Protein AF-A0A6J8D8V3-F1 (afdb_monomer_lite)

pLDDT: mean 75.18, std 12.41, range [39.19, 93.38]

Organism: Mytilus coruscus (NCBI:txid42192)

Sequence (223 aa):
MGWKHHFENLTKNSIHEHFDNKYQQKIEQEYIDITDICRGMFQHQTITENEVEEALKLLNLNKSLDIFGISTENLLYGGPSLIHYLKELLDSTFRLFIYQMNRNNSILPTFNEATHIGICRIDDNLCKATIEENLKKSRRTLYSLIGVGLYGENGLDPQTSMSIMNTYIIPIMLYGLEIVIPTGKCLETLNIQFKKKLKQLLSLPKTADPAIYIVSVMLPVEA

Radius of gyration: 31.36 Å; chains: 1; bounding box: 74×50×81 Å

Structure (mmCIF, N/CA/C/O backbone):
data_AF-A0A6J8D8V3-F1
#
_entry.id   AF-A0A6J8D8V3-F1
#
loop_
_atom_site.group_PDB
_atom_site.id
_atom_site.type_symbol
_atom_site.label_atom_id
_atom_site.label_alt_id
_atom_site.label_comp_id
_atom_site.label_asym_id
_atom_site.label_entity_id
_atom_site.label_seq_id
_atom_site.pdbx_PDB_ins_code
_atom_site.Cartn_x
_atom_site.Cartn_y
_atom_site.Cartn_z
_atom_site.occupancy
_atom_site.B_iso_or_equiv
_atom_site.auth_seq_id
_atom_site.auth_comp_id
_atom_site.auth_asym_id
_atom_site.auth_atom_id
_atom_site.pdbx_PDB_model_num
ATOM 1 N N . MET A 1 1 ? -46.459 5.955 -32.364 1.00 52.78 1 MET A N 1
ATOM 2 C CA . MET A 1 1 ? -45.626 6.033 -33.587 1.00 52.78 1 MET A CA 1
ATOM 3 C C . MET A 1 1 ? -44.752 7.307 -33.625 1.00 52.78 1 MET A C 1
ATOM 5 O O . MET A 1 1 ? -44.699 7.966 -34.649 1.00 52.78 1 MET A O 1
ATOM 9 N N . GLY A 1 2 ? -44.051 7.678 -32.540 1.00 54.59 2 GLY A N 1
ATOM 10 C CA . GLY A 1 2 ? -43.270 8.937 -32.500 1.00 54.59 2 GLY A CA 1
ATOM 11 C C . GLY A 1 2 ? -41.808 8.810 -32.953 1.00 54.59 2 GLY A C 1
ATOM 12 O O . GLY A 1 2 ? -41.272 9.698 -33.604 1.00 54.59 2 GLY A O 1
ATOM 13 N N . TRP A 1 3 ? -41.176 7.670 -32.670 1.00 50.28 3 TRP A N 1
ATOM 14 C CA . TRP A 1 3 ? -39.742 7.462 -32.904 1.00 50.28 3 TRP A CA 1
ATOM 15 C C . TRP A 1 3 ? -39.371 7.359 -34.386 1.00 50.28 3 TRP A C 1
ATOM 17 O O . TRP A 1 3 ? -38.353 7.897 -34.805 1.00 50.28 3 TRP A O 1
ATOM 27 N N . LYS A 1 4 ? -40.233 6.740 -35.201 1.00 70.19 4 LYS A N 1
ATOM 28 C CA . LYS A 1 4 ? -40.014 6.631 -36.649 1.00 70.19 4 LYS A CA 1
ATOM 29 C C . LYS A 1 4 ? -39.937 8.010 -37.317 1.00 70.19 4 LYS A C 1
ATOM 31 O O . LYS A 1 4 ? -39.040 8.259 -38.109 1.00 70.19 4 LYS A O 1
ATOM 36 N N . HIS A 1 5 ? -40.815 8.927 -36.914 1.00 69.62 5 HIS A N 1
ATOM 37 C CA . HIS A 1 5 ? -40.860 10.277 -37.471 1.00 69.62 5 HIS A CA 1
ATOM 38 C C . HIS A 1 5 ? -39.681 11.151 -37.010 1.00 69.62 5 HIS A C 1
ATOM 40 O O . HIS A 1 5 ? -39.210 12.010 -37.749 1.00 69.62 5 HIS A O 1
ATOM 46 N N . HIS A 1 6 ? -39.165 10.900 -35.803 1.00 65.25 6 HIS A N 1
ATOM 47 C CA . HIS A 1 6 ? -37.972 11.571 -35.292 1.00 65.25 6 HIS A CA 1
ATOM 48 C C . HIS A 1 6 ? -36.718 11.206 -36.104 1.00 65.25 6 HIS A C 1
ATOM 50 O O . HIS A 1 6 ? -35.989 12.095 -36.537 1.00 65.25 6 HIS A O 1
ATOM 56 N N . PHE A 1 7 ? -36.504 9.919 -36.395 1.00 67.19 7 PHE A N 1
ATOM 57 C CA . PHE A 1 7 ? -35.340 9.473 -37.173 1.00 67.19 7 PHE A CA 1
ATOM 58 C C . PHE A 1 7 ? -35.438 9.789 -38.675 1.00 67.19 7 PHE A C 1
ATOM 60 O O . PHE A 1 7 ? -34.423 10.082 -39.305 1.00 67.19 7 PHE A O 1
ATOM 67 N N . GLU A 1 8 ? -36.646 9.821 -39.244 1.00 75.38 8 GLU A N 1
ATOM 68 C CA . GLU A 1 8 ? -36.871 10.301 -40.619 1.00 75.38 8 GLU A CA 1
ATOM 69 C C . GLU A 1 8 ? -36.573 11.802 -40.782 1.00 75.38 8 GLU A C 1
ATOM 71 O O . GLU A 1 8 ? -36.232 12.246 -41.875 1.00 75.38 8 GLU A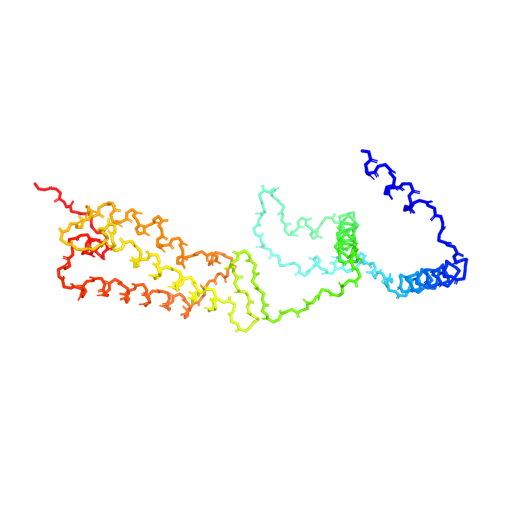 O 1
ATOM 76 N N . ASN A 1 9 ? -36.667 12.596 -39.711 1.00 67.69 9 ASN A N 1
ATOM 77 C CA . ASN A 1 9 ? -36.313 14.017 -39.750 1.00 67.69 9 ASN A CA 1
ATOM 78 C C . ASN A 1 9 ? -34.813 14.270 -39.547 1.00 67.69 9 ASN A C 1
ATOM 80 O O . ASN A 1 9 ? -34.306 15.259 -40.061 1.00 67.69 9 ASN A O 1
ATOM 84 N N . LEU A 1 10 ? -34.097 13.374 -38.861 1.00 60.44 10 LEU A N 1
ATOM 85 C CA . LEU A 1 10 ? -32.638 13.459 -38.693 1.00 60.44 10 LEU A CA 1
ATOM 86 C C . LEU A 1 10 ? -31.856 13.068 -39.957 1.00 60.44 10 LEU A C 1
ATOM 88 O O . LEU A 1 10 ? -30.690 13.416 -40.087 1.00 60.44 10 LEU A O 1
ATOM 92 N N . THR A 1 11 ? -32.487 12.336 -40.876 1.00 61.25 11 THR A N 1
ATOM 93 C CA . THR A 1 11 ? -31.870 11.846 -42.122 1.00 61.25 11 THR A CA 1
ATOM 94 C C . THR A 1 11 ? -32.140 12.739 -43.333 1.00 61.25 11 THR A C 1
ATOM 96 O O . THR A 1 11 ? -31.581 12.505 -44.403 1.00 61.25 11 THR A O 1
ATOM 99 N N . LYS A 1 12 ? -32.971 13.780 -43.194 1.00 60.16 12 LYS A N 1
ATOM 100 C CA . LYS A 1 12 ? -33.150 14.792 -44.240 1.00 60.16 12 LYS A CA 1
ATOM 101 C C . LYS A 1 12 ? -31.992 15.783 -44.164 1.00 60.16 12 LYS A C 1
ATOM 103 O O . LYS A 1 12 ? -31.815 16.427 -43.133 1.00 60.16 12 LYS A O 1
ATOM 108 N N . ASN A 1 13 ? -31.228 15.891 -45.253 1.00 56.84 13 ASN A N 1
ATOM 109 C CA . ASN A 1 13 ? -30.150 16.870 -45.404 1.00 56.84 13 ASN A CA 1
ATOM 110 C C . ASN A 1 13 ? -30.626 18.254 -44.948 1.00 56.84 13 ASN A C 1
ATOM 112 O O . ASN A 1 13 ? -31.737 18.678 -45.288 1.00 56.84 13 ASN A O 1
ATOM 116 N N . SER A 1 14 ? -29.804 18.931 -44.146 1.00 53.44 14 SER A N 1
ATOM 117 C CA . SER A 1 14 ? -30.143 20.257 -43.643 1.00 53.44 14 SER A CA 1
ATOM 118 C C . SER A 1 14 ? -30.363 21.205 -44.829 1.00 53.44 14 SER A C 1
ATOM 120 O O . SER A 1 14 ? -29.661 21.139 -45.832 1.00 53.44 14 SER A O 1
ATOM 122 N N . ILE A 1 15 ? -31.362 22.086 -44.743 1.00 57.00 15 ILE A N 1
ATOM 123 C CA . ILE A 1 15 ? -31.812 22.968 -45.844 1.00 57.00 15 ILE A CA 1
ATOM 124 C C . ILE A 1 15 ? -30.740 24.022 -46.230 1.00 57.00 15 ILE A C 1
ATOM 126 O O . ILE A 1 15 ? -30.950 24.861 -47.103 1.00 57.00 15 ILE A O 1
ATOM 130 N N . HIS A 1 16 ? -29.558 23.989 -45.613 1.00 55.22 16 HIS A N 1
ATOM 131 C CA . HIS A 1 16 ? -28.502 24.962 -45.832 1.00 55.22 16 HIS A CA 1
ATOM 132 C C . HIS A 1 16 ? -27.217 24.308 -46.360 1.00 55.22 16 HIS A C 1
ATOM 134 O O . HIS A 1 16 ? -26.269 24.104 -45.605 1.00 55.22 16 HIS A O 1
ATOM 140 N N . GLU A 1 17 ? -27.136 24.115 -47.684 1.00 55.81 17 GLU A N 1
ATOM 141 C CA . GLU A 1 17 ? -25.908 23.711 -48.412 1.00 55.81 17 GLU A CA 1
ATOM 142 C C . GLU A 1 17 ? -24.664 24.521 -47.999 1.00 55.81 17 GLU A C 1
ATOM 144 O O . GLU A 1 17 ? -23.529 24.048 -48.057 1.00 55.81 17 GLU A O 1
ATOM 149 N N . HIS A 1 18 ? -24.864 25.765 -47.556 1.00 54.62 18 HIS A N 1
ATOM 150 C CA . HIS A 1 18 ? -23.782 26.650 -47.144 1.00 54.62 18 HIS A CA 1
ATOM 151 C C . HIS A 1 18 ? -23.123 26.257 -45.809 1.00 54.62 18 HIS A C 1
ATOM 153 O O . HIS A 1 18 ? -21.942 26.556 -45.611 1.00 54.62 18 HIS A O 1
ATOM 159 N N . PHE A 1 19 ? -23.862 25.600 -44.907 1.00 55.12 19 PHE A N 1
ATOM 160 C CA . PHE A 1 19 ? -23.321 25.066 -43.653 1.00 55.12 19 PHE A CA 1
ATOM 161 C C . PHE A 1 19 ? -22.567 23.760 -43.894 1.00 55.12 19 PHE A C 1
ATOM 163 O O . PHE A 1 19 ? -21.480 23.591 -43.342 1.00 55.12 19 PHE A O 1
ATOM 170 N N . ASP A 1 20 ? -23.078 22.910 -44.784 1.00 60.16 20 ASP A N 1
ATOM 171 C CA . ASP A 1 20 ? -22.435 21.643 -45.133 1.00 60.16 20 ASP A CA 1
ATOM 172 C C . ASP A 1 20 ? -21.099 21.871 -45.857 1.00 60.16 20 ASP A C 1
ATOM 174 O O . ASP A 1 20 ? -20.105 21.251 -45.493 1.00 60.16 20 ASP A O 1
ATOM 178 N N . ASN A 1 21 ? -21.012 22.848 -46.771 1.00 69.31 21 ASN A N 1
ATOM 179 C CA . ASN A 1 21 ? -19.750 23.190 -47.444 1.00 69.31 21 ASN A CA 1
ATOM 180 C C . ASN A 1 21 ? -18.685 23.764 -46.494 1.00 69.31 21 ASN A C 1
ATOM 182 O O . ASN A 1 21 ? -17.518 23.385 -46.572 1.00 69.31 21 ASN A O 1
ATOM 186 N N . LYS A 1 22 ? -19.057 24.661 -45.568 1.00 72.56 22 LYS A N 1
ATOM 187 C CA . LYS A 1 22 ? -18.106 25.186 -44.566 1.00 72.56 22 LYS A CA 1
ATOM 188 C C . LYS A 1 22 ? -17.643 24.103 -43.597 1.00 72.56 22 LYS A C 1
ATOM 190 O O . LYS A 1 22 ? -16.493 24.116 -43.165 1.00 72.56 22 LYS A O 1
ATOM 195 N N . TYR A 1 23 ? -18.538 23.189 -43.239 1.00 70.69 23 TYR A N 1
ATOM 196 C CA . TYR A 1 23 ? -18.216 22.067 -42.372 1.00 70.69 23 TYR A CA 1
ATOM 197 C C . TYR A 1 23 ? -17.307 21.054 -43.079 1.00 70.69 23 TYR A C 1
ATOM 199 O O . TYR A 1 23 ? -16.315 20.630 -42.496 1.00 70.69 23 TYR A O 1
ATOM 207 N N . GLN A 1 24 ? -17.565 20.750 -44.354 1.00 72.38 24 GLN A N 1
ATOM 208 C CA . GLN A 1 24 ? -16.692 19.906 -45.174 1.00 72.38 24 GLN A CA 1
ATOM 209 C C . GLN A 1 24 ? -15.301 20.516 -45.353 1.00 72.38 24 GLN A C 1
ATOM 211 O O . GLN A 1 24 ? -14.318 19.831 -45.099 1.00 72.38 24 GLN A O 1
ATOM 216 N N . GLN A 1 25 ? -15.200 21.812 -45.666 1.00 78.75 25 GLN A N 1
ATOM 217 C CA . GLN A 1 25 ? -13.908 22.509 -45.751 1.00 78.75 25 GLN A CA 1
ATOM 218 C C . GLN A 1 25 ? -13.135 22.461 -44.429 1.00 78.75 25 GLN A C 1
ATOM 220 O O . GLN A 1 25 ? -11.916 22.316 -44.423 1.00 78.75 25 GLN A O 1
ATOM 225 N N . LYS A 1 26 ? -13.840 22.554 -43.296 1.00 77.81 26 LYS A N 1
ATOM 226 C CA . LYS A 1 26 ? -13.225 22.425 -41.975 1.00 77.81 26 LYS A CA 1
ATOM 227 C C . LYS A 1 26 ? -12.706 21.006 -41.725 1.00 77.81 26 LYS A C 1
ATOM 229 O O . LYS A 1 26 ? -11.599 20.864 -41.225 1.00 77.81 26 LYS A O 1
ATOM 234 N N . ILE A 1 27 ? -13.468 19.980 -42.105 1.00 70.81 27 ILE A N 1
ATOM 235 C CA . ILE A 1 27 ? -13.041 18.576 -42.000 1.00 70.81 27 ILE A CA 1
ATOM 236 C C . ILE A 1 27 ? -11.836 18.299 -42.902 1.00 70.81 27 ILE A C 1
ATOM 238 O O . ILE A 1 27 ? -10.901 17.632 -42.472 1.00 70.81 27 ILE A O 1
ATOM 242 N N . GLU A 1 28 ? -11.836 18.802 -44.135 1.00 79.50 28 GLU A N 1
ATOM 243 C CA . GLU A 1 28 ? -10.716 18.630 -45.065 1.00 79.50 28 GLU A CA 1
ATOM 244 C C . GLU A 1 28 ? -9.450 19.317 -44.551 1.00 79.50 28 GLU A C 1
ATOM 246 O O . GLU A 1 28 ? -8.376 18.720 -44.592 1.00 79.50 28 GLU A O 1
ATOM 251 N N . GLN A 1 29 ? -9.575 20.525 -43.995 1.00 82.38 29 GLN A N 1
ATOM 252 C CA . GLN A 1 29 ? -8.450 21.220 -43.375 1.00 82.38 29 GLN A CA 1
ATOM 253 C C . GLN A 1 29 ? -7.939 20.476 -42.135 1.00 82.38 29 GLN A C 1
ATOM 255 O O . GLN A 1 29 ? -6.742 20.242 -42.025 1.00 82.38 29 GLN A O 1
ATOM 260 N N . GLU A 1 30 ? -8.831 20.027 -41.245 1.00 75.88 30 GLU A N 1
ATOM 261 C CA . GLU A 1 30 ? -8.456 19.218 -40.077 1.00 75.88 30 GLU A CA 1
ATOM 262 C C . GLU A 1 30 ? -7.777 17.905 -40.499 1.00 75.88 30 GLU A C 1
ATOM 264 O O . GLU A 1 30 ? -6.802 17.485 -39.880 1.00 75.88 30 GLU A O 1
ATOM 269 N N . TYR A 1 31 ? -8.237 17.269 -41.579 1.00 73.50 31 TYR A N 1
ATOM 270 C CA . TYR A 1 31 ? -7.619 16.063 -42.126 1.00 73.50 31 TYR A CA 1
ATOM 271 C C . TYR A 1 31 ? -6.208 16.329 -42.663 1.00 73.50 31 TYR A C 1
ATOM 273 O O . TYR A 1 31 ? -5.296 15.546 -42.386 1.00 73.50 31 TYR A O 1
ATOM 281 N N . ILE A 1 32 ? -6.007 17.425 -43.400 1.00 77.25 32 ILE A N 1
ATOM 282 C CA . ILE A 1 32 ? -4.688 17.837 -43.901 1.00 77.25 32 ILE A CA 1
ATOM 283 C C . ILE A 1 32 ? -3.754 18.140 -42.725 1.00 77.25 32 ILE A C 1
ATOM 285 O O . ILE A 1 32 ? -2.660 17.581 -42.670 1.00 77.25 32 ILE A O 1
ATOM 289 N N . ASP A 1 33 ? -4.216 18.918 -41.745 1.00 76.25 33 ASP A N 1
ATOM 290 C CA . ASP A 1 33 ? -3.437 19.288 -40.562 1.00 76.25 33 ASP A CA 1
ATOM 291 C C . ASP A 1 33 ? -3.037 18.044 -39.749 1.00 76.25 33 ASP A C 1
ATOM 293 O O . ASP A 1 33 ? -1.876 17.894 -39.374 1.00 76.25 33 ASP A O 1
ATOM 297 N N . ILE A 1 34 ? -3.957 17.094 -39.536 1.00 66.81 34 ILE A N 1
ATOM 298 C CA . ILE A 1 34 ? -3.659 15.809 -38.880 1.00 66.81 34 ILE A CA 1
ATOM 299 C C . ILE A 1 34 ? -2.641 15.012 -39.695 1.00 66.81 34 ILE A C 1
ATOM 301 O O . ILE A 1 34 ? -1.703 14.456 -39.128 1.00 66.81 34 ILE A O 1
ATOM 305 N N . THR A 1 35 ? -2.797 14.953 -41.017 1.00 69.81 35 THR A N 1
ATOM 306 C CA . THR A 1 35 ? -1.902 14.177 -41.883 1.00 69.81 35 THR A CA 1
ATOM 307 C C . THR A 1 35 ? -0.488 14.756 -41.886 1.00 69.81 35 THR A C 1
ATOM 309 O O . THR A 1 35 ? 0.481 13.998 -41.832 1.00 69.81 35 THR A O 1
ATOM 312 N N . ASP A 1 36 ? -0.351 16.079 -41.889 1.00 70.75 36 ASP A N 1
ATOM 313 C CA . ASP A 1 36 ? 0.944 16.757 -41.853 1.00 70.75 36 ASP A CA 1
ATOM 314 C C . ASP A 1 36 ? 1.583 16.713 -40.458 1.00 70.75 36 ASP A C 1
ATOM 316 O O . ASP A 1 36 ? 2.790 16.482 -40.351 1.00 70.75 36 ASP A O 1
ATOM 320 N N . ILE A 1 37 ? 0.792 16.791 -39.381 1.00 64.75 37 ILE A N 1
ATOM 321 C CA . ILE A 1 37 ? 1.252 16.512 -38.010 1.00 64.75 37 ILE A CA 1
ATOM 322 C C . ILE A 1 37 ? 1.752 15.066 -37.907 1.00 64.75 37 ILE A C 1
ATOM 324 O O . ILE A 1 37 ? 2.848 14.832 -37.404 1.00 64.75 37 ILE A O 1
ATOM 328 N N . CYS A 1 38 ? 1.020 14.089 -38.446 1.00 54.75 38 CYS A N 1
ATOM 329 C CA . CYS A 1 38 ? 1.441 12.686 -38.458 1.00 54.75 38 CYS A CA 1
ATOM 330 C C . CYS A 1 38 ? 2.681 12.432 -39.331 1.00 54.75 38 CYS A C 1
ATOM 332 O O . CYS A 1 38 ? 3.440 11.511 -39.042 1.00 54.75 38 CYS A O 1
ATOM 334 N N . ARG A 1 39 ? 2.912 13.223 -40.387 1.00 61.00 39 ARG A N 1
ATOM 335 C CA . ARG A 1 39 ? 4.130 13.143 -41.218 1.00 61.00 39 ARG A CA 1
ATOM 336 C C . ARG A 1 39 ? 5.337 13.819 -40.565 1.00 61.00 39 ARG A C 1
ATOM 338 O O . ARG A 1 39 ? 6.458 13.361 -40.773 1.00 61.00 39 ARG A O 1
ATOM 345 N N . GLY A 1 40 ? 5.124 14.892 -39.801 1.00 55.97 40 GLY A N 1
ATOM 346 C CA . GLY A 1 40 ? 6.173 15.617 -39.076 1.00 55.97 40 GLY A CA 1
ATOM 347 C C . GLY A 1 40 ? 6.544 14.993 -37.726 1.00 55.97 40 GLY A C 1
ATOM 348 O O . GLY A 1 40 ? 7.680 15.131 -37.271 1.00 55.97 40 GLY A O 1
ATOM 349 N N . MET A 1 41 ? 5.617 14.275 -37.088 1.00 51.78 41 MET A N 1
ATOM 350 C CA . MET A 1 41 ? 5.830 13.609 -35.806 1.00 51.78 41 MET A CA 1
ATOM 351 C C . MET A 1 41 ? 6.291 12.160 -36.021 1.00 51.78 41 MET A C 1
ATOM 353 O O . MET A 1 41 ? 5.486 11.247 -36.163 1.00 51.78 41 MET A O 1
ATOM 357 N N . PHE A 1 42 ? 7.612 11.979 -35.942 1.00 52.50 42 PHE A N 1
ATOM 358 C CA . PHE A 1 42 ? 8.345 10.722 -35.726 1.00 52.50 42 PHE A CA 1
ATOM 359 C C . PHE A 1 42 ? 8.771 9.919 -36.965 1.00 52.50 42 PHE A C 1
ATOM 361 O O . PHE A 1 42 ? 8.162 8.927 -37.358 1.00 52.50 42 PHE A O 1
ATOM 368 N N . GLN A 1 43 ? 9.991 10.208 -37.427 1.00 54.38 43 GLN A N 1
ATOM 369 C CA . GLN A 1 43 ? 10.928 9.116 -37.690 1.00 54.38 43 GLN A CA 1
ATOM 370 C C . GLN A 1 43 ? 11.247 8.478 -36.332 1.00 54.38 43 GLN A C 1
ATOM 372 O O . GLN A 1 43 ? 11.997 9.046 -35.542 1.00 54.38 43 GLN A O 1
ATOM 377 N N . HIS A 1 44 ? 10.629 7.341 -36.006 1.00 58.00 44 HIS A N 1
ATOM 378 C CA . HIS A 1 44 ? 11.147 6.513 -34.920 1.00 58.00 44 HIS A CA 1
ATOM 379 C C . HIS A 1 44 ? 12.591 6.175 -35.290 1.00 58.00 44 HIS A C 1
ATOM 381 O O . HIS A 1 44 ? 12.823 5.536 -36.318 1.00 58.00 44 HIS A O 1
ATOM 387 N N . GLN A 1 45 ? 13.546 6.673 -34.508 1.00 62.84 45 GLN A N 1
ATOM 388 C CA . GLN A 1 45 ? 14.942 6.309 -34.672 1.00 62.84 45 GLN A CA 1
ATOM 389 C C . GLN A 1 45 ? 15.024 4.825 -34.315 1.00 62.84 45 GLN A C 1
ATOM 391 O O . GLN A 1 45 ? 14.902 4.453 -33.152 1.00 62.84 45 GLN A O 1
ATOM 396 N N . THR A 1 46 ? 15.059 3.983 -35.346 1.00 70.88 46 THR A N 1
ATOM 397 C CA . THR A 1 46 ? 15.100 2.527 -35.209 1.00 70.88 46 THR A CA 1
ATOM 398 C C . THR A 1 46 ? 16.330 2.148 -34.413 1.00 70.88 46 THR A C 1
ATOM 400 O O . THR A 1 46 ? 17.418 2.639 -34.731 1.00 70.88 46 THR A O 1
ATOM 403 N N . ILE A 1 47 ? 16.162 1.271 -33.426 1.00 85.19 47 ILE A N 1
ATOM 404 C CA . ILE A 1 47 ? 17.276 0.785 -32.622 1.00 85.19 47 ILE A CA 1
ATOM 405 C C . ILE A 1 47 ? 18.229 0.043 -33.558 1.00 85.19 47 ILE A C 1
ATOM 407 O O . ILE A 1 47 ? 17.831 -0.821 -34.347 1.00 85.19 47 ILE A O 1
ATOM 411 N N . THR A 1 48 ? 19.501 0.412 -33.513 1.00 90.62 48 THR A N 1
ATOM 412 C CA . THR A 1 48 ? 20.545 -0.207 -34.327 1.00 90.62 48 THR A CA 1
ATOM 413 C C . THR A 1 48 ? 21.091 -1.457 -33.644 1.00 90.62 48 THR A C 1
ATOM 415 O O . THR A 1 48 ? 21.085 -1.583 -32.421 1.00 90.62 48 THR A O 1
ATOM 418 N N . GLU A 1 49 ? 21.606 -2.401 -34.433 1.00 88.38 49 GLU A N 1
ATOM 419 C CA . GLU A 1 49 ? 22.216 -3.623 -33.888 1.00 88.38 49 GLU A CA 1
ATOM 420 C C . GLU A 1 49 ? 23.436 -3.307 -33.001 1.00 88.38 49 GLU A C 1
ATOM 422 O O . GLU A 1 49 ? 23.640 -3.972 -31.988 1.00 88.38 49 GLU A O 1
ATOM 427 N N . ASN A 1 50 ? 24.174 -2.233 -33.311 1.00 90.31 50 ASN A N 1
ATOM 428 C CA . ASN A 1 50 ? 25.297 -1.757 -32.499 1.00 90.31 50 ASN A CA 1
ATOM 429 C C . ASN A 1 50 ? 24.851 -1.293 -31.104 1.00 90.31 50 ASN A C 1
ATOM 431 O O . ASN A 1 50 ? 25.500 -1.623 -30.117 1.00 90.31 50 ASN A O 1
ATOM 435 N N . GLU A 1 51 ? 23.732 -0.568 -31.004 1.00 88.56 51 GLU A N 1
ATOM 436 C CA . GLU A 1 51 ? 23.187 -0.125 -29.712 1.00 88.56 51 GLU A CA 1
ATOM 437 C C . GLU A 1 51 ? 22.752 -1.315 -28.850 1.00 88.56 51 GLU A C 1
ATOM 439 O O . GLU A 1 51 ? 22.974 -1.322 -27.638 1.00 88.56 51 GLU A O 1
ATOM 444 N N . VAL A 1 52 ? 22.176 -2.352 -29.468 1.00 89.62 52 VAL A N 1
ATOM 445 C CA . VAL A 1 52 ? 21.826 -3.596 -28.765 1.00 89.62 52 VAL A CA 1
ATOM 446 C C . VAL A 1 52 ? 23.083 -4.319 -28.288 1.00 89.62 52 VAL A C 1
ATOM 448 O O . VAL A 1 52 ? 23.129 -4.778 -27.147 1.00 89.62 52 VAL A O 1
ATOM 451 N N . GLU A 1 53 ? 24.122 -4.394 -29.117 1.00 89.62 53 GLU A N 1
ATOM 452 C CA . GLU A 1 53 ? 25.393 -5.014 -28.740 1.00 89.62 53 GLU A CA 1
ATOM 453 C C . GLU A 1 53 ? 26.076 -4.277 -27.575 1.00 89.62 53 GLU A C 1
ATOM 455 O O . GLU A 1 53 ? 26.562 -4.907 -26.632 1.00 89.62 53 GLU A O 1
ATOM 460 N N . GLU A 1 54 ? 26.090 -2.944 -27.600 1.00 89.38 54 GLU A N 1
ATOM 461 C CA . GLU A 1 54 ? 26.607 -2.123 -26.502 1.00 89.38 54 GLU A CA 1
ATOM 462 C C . GLU A 1 54 ? 25.793 -2.315 -25.219 1.00 89.38 54 GLU A C 1
ATOM 464 O O . GLU A 1 54 ? 26.371 -2.514 -24.147 1.00 89.38 54 GLU A O 1
ATOM 469 N N . ALA A 1 55 ? 24.462 -2.347 -25.314 1.00 86.75 55 ALA A N 1
ATOM 470 C CA . ALA A 1 55 ? 23.590 -2.598 -24.169 1.00 86.75 55 ALA A CA 1
ATOM 471 C C . ALA A 1 55 ? 23.833 -3.983 -23.544 1.00 86.75 55 ALA A C 1
ATOM 473 O O . ALA A 1 55 ? 23.855 -4.108 -22.318 1.00 86.75 55 ALA A O 1
ATOM 474 N N . LEU A 1 56 ? 24.074 -5.014 -24.364 1.00 85.81 56 LEU A N 1
ATOM 475 C CA . LEU A 1 56 ? 24.416 -6.357 -23.887 1.00 85.81 56 LEU A CA 1
ATOM 476 C C . LEU A 1 56 ? 25.759 -6.382 -23.146 1.00 85.81 56 LEU A C 1
ATOM 478 O O . LEU A 1 56 ? 25.871 -7.050 -22.119 1.00 85.81 56 LEU A O 1
ATOM 482 N N . LYS A 1 57 ? 26.761 -5.624 -23.608 1.00 84.25 57 LYS A N 1
ATOM 483 C CA . LYS A 1 57 ? 28.072 -5.507 -22.935 1.00 84.25 57 LYS A CA 1
ATOM 484 C C . LYS A 1 57 ? 27.984 -4.818 -21.572 1.00 84.25 57 LYS A C 1
ATOM 486 O O . LYS A 1 57 ? 28.819 -5.075 -20.709 1.00 84.25 57 LYS A O 1
ATOM 491 N N . LEU A 1 58 ? 26.985 -3.958 -21.375 1.00 84.75 58 LEU A N 1
ATOM 492 C CA . LEU A 1 58 ? 26.725 -3.270 -20.108 1.00 84.75 58 LEU A CA 1
ATOM 493 C C . LEU A 1 58 ? 25.940 -4.125 -19.100 1.00 84.75 58 LEU A C 1
ATOM 495 O O . LEU A 1 58 ? 25.755 -3.703 -17.955 1.00 84.75 58 LEU A O 1
ATOM 499 N N . LEU A 1 59 ? 25.471 -5.319 -19.482 1.00 81.50 59 LEU A N 1
ATOM 500 C CA . LEU A 1 59 ? 24.815 -6.224 -18.544 1.00 81.50 59 LEU A CA 1
ATOM 501 C C . LEU A 1 59 ? 25.819 -6.714 -17.494 1.00 81.50 59 LEU A C 1
ATOM 503 O O . LEU A 1 59 ? 26.864 -7.275 -17.812 1.00 81.50 59 LEU A O 1
ATOM 507 N N . ASN A 1 60 ? 25.473 -6.531 -16.217 1.00 72.69 60 ASN A N 1
ATOM 508 C CA . ASN A 1 60 ? 26.279 -7.035 -15.108 1.00 72.69 60 ASN A CA 1
ATOM 509 C C . ASN A 1 60 ? 26.408 -8.559 -15.190 1.00 72.69 60 ASN A C 1
ATOM 511 O O . ASN A 1 60 ? 25.429 -9.279 -14.975 1.00 72.69 60 ASN A O 1
ATOM 515 N N . LEU A 1 61 ? 27.628 -9.020 -15.445 1.00 65.75 61 LEU A N 1
ATOM 516 C CA . LEU A 1 61 ? 27.994 -10.430 -15.426 1.00 65.75 61 LEU A CA 1
ATOM 517 C C . LEU A 1 61 ? 27.909 -10.985 -13.997 1.00 65.75 61 LEU A C 1
ATOM 519 O O . LEU A 1 61 ? 28.120 -10.250 -13.026 1.00 65.75 61 LEU A O 1
ATOM 523 N N . ASN A 1 62 ? 27.637 -12.287 -13.873 1.00 61.72 62 ASN A N 1
ATOM 524 C CA . ASN A 1 62 ? 27.435 -13.024 -12.612 1.00 61.72 62 ASN A CA 1
ATOM 525 C C . ASN A 1 62 ? 26.055 -12.872 -11.941 1.00 61.72 62 ASN A C 1
ATOM 527 O O . ASN A 1 62 ? 25.937 -13.057 -10.726 1.00 61.72 62 ASN A O 1
ATOM 531 N N . LYS A 1 63 ? 24.992 -12.563 -12.693 1.00 63.75 63 LYS A N 1
ATOM 532 C CA . LYS A 1 63 ? 23.624 -12.715 -12.167 1.00 63.75 63 LYS A CA 1
ATOM 533 C C . LYS A 1 63 ? 23.183 -14.179 -12.230 1.00 63.75 63 LYS A C 1
ATOM 535 O O . LYS A 1 63 ? 23.533 -14.907 -13.153 1.00 63.75 63 LYS A O 1
ATOM 540 N N . SER A 1 64 ? 22.427 -14.607 -11.219 1.00 58.59 64 SER A N 1
ATOM 541 C CA . SER A 1 64 ? 21.878 -15.962 -11.118 1.00 58.59 64 SER A CA 1
ATOM 542 C C . SER A 1 64 ? 21.042 -16.321 -12.346 1.00 58.59 64 SER A C 1
ATOM 544 O O . SER A 1 64 ? 20.273 -15.485 -12.821 1.00 58.59 64 SER A O 1
ATOM 546 N N . LEU A 1 65 ? 21.170 -17.574 -12.793 1.00 70.31 65 LEU A N 1
ATOM 547 C CA . LEU A 1 65 ? 20.319 -18.196 -13.808 1.00 70.31 65 LEU A CA 1
ATOM 548 C C . LEU A 1 65 ? 18.840 -17.930 -13.505 1.00 70.31 65 LEU A C 1
ATOM 550 O O . LEU A 1 65 ? 18.415 -18.025 -12.349 1.00 70.31 65 LEU A O 1
ATOM 554 N N . ASP A 1 66 ? 18.067 -17.607 -14.536 1.00 76.81 66 ASP A N 1
ATOM 555 C CA . ASP A 1 66 ? 16.617 -17.541 -14.403 1.00 76.81 66 ASP A CA 1
ATOM 556 C C . ASP A 1 66 ? 15.993 -18.949 -14.313 1.00 76.81 66 ASP A C 1
ATOM 558 O O . ASP A 1 66 ? 16.673 -19.978 -14.350 1.00 76.81 66 ASP A O 1
ATOM 562 N N . ILE A 1 67 ? 14.665 -19.002 -14.198 1.00 80.62 67 ILE A N 1
ATOM 563 C CA . ILE A 1 67 ? 13.895 -20.254 -14.119 1.00 80.62 67 ILE A CA 1
ATOM 564 C C . ILE A 1 67 ? 14.022 -21.147 -15.368 1.00 80.62 67 ILE A C 1
ATOM 566 O O . ILE A 1 67 ? 13.636 -22.313 -15.318 1.00 80.62 67 ILE A O 1
ATOM 570 N N . PHE A 1 68 ? 14.558 -20.620 -16.472 1.00 81.31 68 PHE A N 1
ATOM 571 C CA . PHE A 1 68 ? 14.796 -21.336 -17.725 1.00 81.31 68 PHE A CA 1
ATOM 572 C C . PHE A 1 68 ? 16.277 -21.681 -17.932 1.00 81.31 68 PHE A C 1
ATOM 574 O O . PHE A 1 68 ? 16.635 -22.246 -18.965 1.00 81.31 68 PHE A O 1
ATOM 581 N N . GLY A 1 69 ? 17.145 -21.372 -16.962 1.00 81.44 69 GLY A N 1
ATOM 582 C CA . GLY A 1 69 ? 18.584 -21.586 -17.084 1.00 81.44 69 GLY A CA 1
ATOM 583 C C . GLY A 1 69 ? 19.257 -20.620 -18.063 1.00 81.44 69 GLY A C 1
ATOM 584 O O . GLY A 1 69 ? 20.346 -20.912 -18.558 1.00 81.44 69 GLY A O 1
ATOM 585 N N . ILE A 1 70 ? 18.629 -19.483 -18.367 1.00 80.56 70 ILE A N 1
ATOM 586 C CA . ILE A 1 70 ? 19.214 -18.436 -19.200 1.00 80.56 70 ILE A CA 1
ATOM 587 C C . ILE A 1 70 ? 20.027 -17.514 -18.294 1.00 80.56 70 ILE A C 1
ATOM 589 O O . ILE A 1 70 ? 19.515 -16.945 -17.328 1.00 80.56 70 ILE A O 1
ATOM 593 N N . SER A 1 71 ? 21.316 -17.387 -18.598 1.00 83.44 71 SER A N 1
ATOM 594 C CA . SER A 1 71 ? 22.216 -16.471 -17.905 1.00 83.44 71 SER A CA 1
ATOM 595 C C . SER A 1 71 ? 22.536 -15.239 -18.750 1.00 83.44 71 SER A C 1
ATOM 597 O O . SER A 1 71 ? 22.265 -15.187 -19.954 1.00 83.44 71 SER A O 1
ATOM 599 N N . THR A 1 72 ? 23.153 -14.240 -18.122 1.00 81.56 72 THR A N 1
ATOM 600 C CA . THR A 1 72 ? 23.673 -13.051 -18.811 1.00 81.56 72 THR A CA 1
ATOM 601 C C . THR A 1 72 ? 24.714 -13.401 -19.871 1.00 81.56 72 THR A C 1
ATOM 603 O O . THR A 1 72 ? 24.774 -12.761 -20.919 1.00 81.56 72 THR A O 1
ATOM 606 N N . GLU A 1 73 ? 25.492 -14.456 -19.643 1.00 82.75 73 GLU A N 1
ATOM 607 C CA . GLU A 1 73 ? 26.516 -14.938 -20.569 1.00 82.75 73 GLU A CA 1
ATOM 608 C C . GLU A 1 73 ? 25.882 -15.538 -21.831 1.00 82.75 73 GLU A C 1
ATOM 610 O O . GLU A 1 73 ? 26.377 -15.302 -22.930 1.00 82.75 73 GLU A O 1
ATOM 615 N N . ASN A 1 74 ? 24.743 -16.230 -21.708 1.00 83.62 74 ASN A N 1
ATOM 616 C CA . ASN A 1 74 ? 24.015 -16.761 -22.867 1.00 83.62 74 ASN A CA 1
ATOM 617 C C . ASN A 1 74 ? 23.546 -15.641 -23.808 1.00 83.62 74 ASN A C 1
ATOM 619 O O . ASN A 1 74 ? 23.508 -15.830 -25.023 1.00 83.62 74 ASN A O 1
ATOM 623 N N . LEU A 1 75 ? 23.211 -14.472 -23.253 1.00 83.25 75 LEU A N 1
ATOM 624 C CA . LEU A 1 75 ? 22.830 -13.295 -24.033 1.00 83.25 75 LEU A CA 1
ATOM 625 C C . LEU A 1 75 ? 24.050 -12.599 -24.647 1.00 83.25 75 LEU A C 1
ATOM 627 O O . LEU A 1 75 ? 24.005 -12.208 -25.810 1.00 83.25 75 LEU A O 1
ATOM 631 N N . LEU A 1 76 ? 25.153 -12.493 -23.900 1.00 83.19 76 LEU A N 1
ATOM 632 C CA . LEU A 1 76 ? 26.389 -11.873 -24.385 1.00 83.19 76 LEU A CA 1
ATOM 633 C C . LEU A 1 76 ? 27.045 -12.681 -25.518 1.00 83.19 76 LEU A C 1
ATOM 635 O O . LEU A 1 76 ? 27.554 -12.107 -26.478 1.00 83.19 76 LEU A O 1
ATOM 639 N N . TYR A 1 77 ? 27.019 -14.012 -25.422 1.00 84.56 77 TYR A N 1
ATOM 640 C CA . TYR A 1 77 ? 27.644 -14.923 -26.387 1.00 84.56 77 TYR A CA 1
ATOM 641 C C . TYR A 1 77 ? 26.666 -15.500 -27.421 1.00 84.56 77 TYR A C 1
ATOM 643 O O . TYR A 1 77 ? 27.058 -16.346 -28.224 1.00 84.56 77 TYR A O 1
ATOM 651 N N . GLY A 1 78 ? 25.411 -15.040 -27.449 1.00 82.44 78 GLY A N 1
ATOM 652 C CA . GLY A 1 78 ? 24.381 -15.535 -28.373 1.00 82.44 78 GLY A CA 1
ATOM 653 C C . GLY A 1 78 ? 24.598 -15.171 -29.850 1.00 82.44 78 GLY A C 1
ATOM 654 O O . GLY A 1 78 ? 23.867 -15.647 -30.719 1.00 82.44 78 GLY A O 1
ATOM 655 N N . GLY A 1 79 ? 25.615 -14.359 -30.145 1.00 87.75 79 GLY A N 1
ATOM 656 C CA . GLY A 1 79 ? 26.058 -14.041 -31.499 1.00 87.75 79 GLY A CA 1
ATOM 657 C C . GLY A 1 79 ? 25.121 -13.105 -32.283 1.00 87.75 79 GLY A C 1
ATOM 658 O O . GLY A 1 79 ? 24.105 -12.640 -31.763 1.00 87.75 79 GLY A O 1
ATOM 659 N N . PRO A 1 80 ? 25.446 -12.828 -33.562 1.00 87.62 80 PRO A N 1
ATOM 660 C CA . PRO A 1 80 ? 24.748 -11.823 -34.372 1.00 87.62 80 PRO A CA 1
ATOM 661 C C . PRO A 1 80 ? 23.256 -12.110 -34.569 1.00 87.62 80 PRO A C 1
ATOM 663 O O . PRO A 1 80 ? 22.440 -11.194 -34.586 1.00 87.62 80 PRO A O 1
ATOM 666 N N . SER A 1 81 ? 22.877 -13.387 -34.672 1.00 87.44 81 SER A N 1
ATOM 667 C CA . SER A 1 81 ? 21.475 -13.780 -34.833 1.00 87.44 81 SER A CA 1
ATOM 668 C C . SER A 1 81 ? 20.622 -13.398 -33.623 1.00 87.44 81 SER A C 1
ATOM 670 O O . SER A 1 81 ? 19.492 -12.954 -33.802 1.00 87.44 81 SER A O 1
ATOM 672 N N . LEU A 1 82 ? 21.149 -13.523 -32.399 1.00 87.88 82 LEU A N 1
ATOM 673 C CA . LEU A 1 82 ? 20.423 -13.111 -31.197 1.00 87.88 82 LEU A CA 1
ATOM 674 C C . LEU A 1 82 ? 20.260 -11.588 -31.139 1.00 87.88 82 LEU A C 1
ATOM 676 O O . LEU A 1 82 ? 19.169 -11.110 -30.836 1.00 87.88 82 LEU A O 1
ATOM 680 N N . ILE A 1 83 ? 21.319 -10.839 -31.466 1.00 89.69 83 ILE A N 1
ATOM 681 C CA . ILE A 1 83 ? 21.296 -9.368 -31.518 1.00 89.69 83 ILE A CA 1
ATOM 682 C C . ILE A 1 83 ? 20.210 -8.893 -32.486 1.00 89.69 83 ILE A C 1
ATOM 684 O O . ILE A 1 83 ? 19.398 -8.041 -32.130 1.00 89.69 83 ILE A O 1
ATOM 688 N N . HIS A 1 84 ? 20.140 -9.510 -33.667 1.00 90.38 84 HIS A N 1
ATOM 689 C CA . HIS A 1 84 ? 19.116 -9.219 -34.662 1.00 90.38 84 HIS A CA 1
ATOM 690 C C . HIS A 1 84 ? 17.693 -9.436 -34.119 1.00 90.38 84 HIS A C 1
ATOM 692 O O . HIS A 1 84 ? 16.852 -8.541 -34.198 1.00 90.38 84 HIS A O 1
ATOM 698 N N . TYR A 1 85 ? 17.419 -10.591 -33.499 1.00 90.50 85 TYR A N 1
ATOM 699 C CA . TYR A 1 85 ? 16.093 -10.872 -32.935 1.00 90.50 85 TYR A CA 1
ATOM 700 C C . TYR A 1 85 ? 15.729 -9.950 -31.768 1.00 90.50 85 TYR A C 1
ATOM 702 O O . TYR A 1 85 ? 14.577 -9.530 -31.658 1.00 90.50 85 TYR A O 1
ATOM 710 N N . LEU A 1 86 ? 16.690 -9.613 -30.905 1.00 89.25 86 LEU A N 1
ATOM 711 C CA . LEU A 1 86 ? 16.472 -8.671 -29.807 1.00 89.25 86 LEU A CA 1
ATOM 712 C C . LEU A 1 86 ? 16.149 -7.273 -30.329 1.00 89.25 86 LEU A C 1
ATOM 714 O O . LEU A 1 86 ? 15.217 -6.645 -29.833 1.00 89.25 86 LEU A O 1
ATOM 718 N N . LYS A 1 87 ? 16.867 -6.815 -31.355 1.00 92.19 87 LYS A N 1
ATOM 719 C CA . LYS A 1 87 ? 16.605 -5.542 -32.026 1.00 92.19 87 LYS A CA 1
ATOM 720 C C . LYS A 1 87 ? 15.189 -5.505 -32.608 1.00 92.19 87 LYS A C 1
ATOM 722 O O . LYS A 1 87 ? 14.439 -4.585 -32.298 1.00 92.19 87 LYS A O 1
ATOM 727 N N . GLU A 1 88 ? 14.780 -6.530 -33.357 1.00 88.88 88 GLU A N 1
ATOM 728 C CA . GLU A 1 88 ? 13.422 -6.613 -33.923 1.00 88.88 88 GLU A CA 1
ATOM 729 C C . GLU A 1 88 ? 12.325 -6.660 -32.844 1.00 88.88 88 GLU A C 1
ATOM 731 O O . GLU A 1 88 ? 11.270 -6.032 -32.988 1.00 88.88 88 GLU A O 1
ATOM 736 N N . LEU A 1 89 ? 12.567 -7.363 -31.733 1.00 87.25 89 LEU A N 1
ATOM 737 C CA . LEU A 1 89 ? 11.632 -7.437 -30.609 1.00 87.25 89 LEU A CA 1
ATOM 738 C C . LEU A 1 89 ? 11.500 -6.088 -29.897 1.00 87.25 89 LEU A C 1
ATOM 740 O O . LEU A 1 89 ? 10.380 -5.657 -29.604 1.00 87.25 89 LEU A O 1
ATOM 744 N N . LEU A 1 90 ? 12.620 -5.415 -29.630 1.00 86.06 90 LEU A N 1
ATOM 745 C CA . LEU A 1 90 ? 12.634 -4.092 -29.011 1.00 86.06 90 LEU A CA 1
ATOM 746 C C . LEU A 1 90 ? 11.933 -3.073 -29.910 1.00 86.06 90 LEU A C 1
ATOM 748 O O . LEU A 1 90 ? 10.992 -2.428 -29.449 1.00 86.06 90 LEU A O 1
ATOM 752 N N . ASP A 1 91 ? 12.292 -3.001 -31.193 1.00 83.19 91 ASP A N 1
ATOM 753 C CA . ASP A 1 91 ? 11.645 -2.119 -32.174 1.00 83.19 91 ASP A CA 1
ATOM 754 C C . ASP A 1 91 ? 10.131 -2.368 -32.232 1.00 83.19 91 ASP A C 1
ATOM 756 O O . ASP A 1 91 ? 9.336 -1.427 -32.197 1.00 83.19 91 ASP A O 1
ATOM 760 N N . SER A 1 92 ? 9.699 -3.631 -32.266 1.00 80.38 92 SER A N 1
ATOM 761 C CA . SER A 1 92 ? 8.274 -3.987 -32.270 1.00 80.38 92 SER A CA 1
ATOM 762 C C . SER A 1 92 ? 7.563 -3.550 -30.987 1.00 80.38 92 SER A C 1
ATOM 764 O O . SER A 1 92 ? 6.451 -3.019 -31.035 1.00 80.38 92 SER A O 1
ATOM 766 N N . THR A 1 93 ? 8.210 -3.725 -29.834 1.00 80.12 93 THR A N 1
ATOM 767 C CA . THR A 1 93 ? 7.659 -3.353 -28.524 1.00 80.12 93 THR A CA 1
ATOM 768 C C . THR A 1 93 ? 7.538 -1.838 -28.386 1.00 80.12 93 THR A C 1
ATOM 770 O O . THR A 1 93 ? 6.486 -1.340 -27.979 1.00 80.12 93 THR A O 1
ATOM 773 N N . PHE A 1 94 ? 8.565 -1.086 -28.787 1.00 78.00 94 PHE A N 1
ATOM 774 C CA . PHE A 1 94 ? 8.534 0.376 -28.781 1.00 78.00 94 PHE A CA 1
ATOM 775 C C . PHE A 1 94 ? 7.502 0.925 -29.761 1.00 7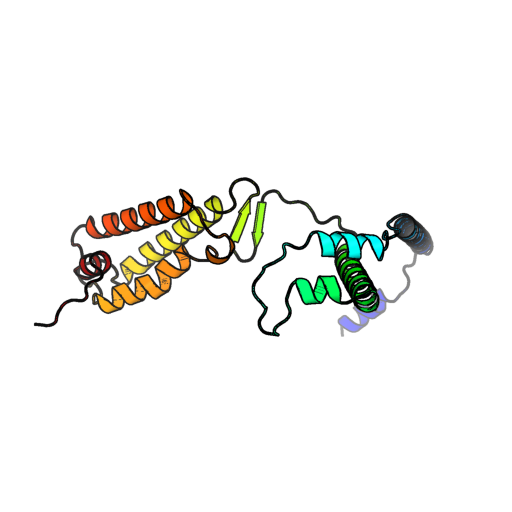8.00 94 PHE A C 1
ATOM 777 O O . PHE A 1 94 ? 6.749 1.826 -29.397 1.00 78.00 94 PHE A O 1
ATOM 784 N N . ARG A 1 95 ? 7.382 0.350 -30.963 1.00 73.38 95 ARG A N 1
ATOM 785 C CA . ARG A 1 95 ? 6.323 0.714 -31.918 1.00 73.38 95 ARG A CA 1
ATOM 786 C C . ARG A 1 95 ? 4.934 0.503 -31.329 1.00 73.38 95 ARG A C 1
ATOM 788 O O . ARG A 1 95 ? 4.095 1.389 -31.455 1.00 73.38 95 ARG A O 1
ATOM 795 N N . LEU A 1 96 ? 4.689 -0.628 -30.666 1.00 69.00 96 LEU A N 1
ATOM 796 C CA . LEU A 1 96 ? 3.408 -0.898 -30.009 1.00 69.00 96 LEU A CA 1
ATOM 797 C C . LEU A 1 96 ? 3.131 0.082 -28.866 1.00 69.00 96 LEU A C 1
ATOM 799 O O . LEU A 1 96 ? 2.016 0.591 -28.760 1.00 69.00 96 LEU A O 1
ATOM 803 N N . PHE A 1 97 ? 4.135 0.382 -28.043 1.00 65.75 97 PHE A N 1
ATOM 804 C CA . PHE A 1 97 ? 4.007 1.334 -26.943 1.00 65.75 97 PHE A CA 1
ATOM 805 C C . PHE A 1 97 ? 3.713 2.752 -27.453 1.00 65.75 97 PHE A C 1
ATOM 807 O O . PHE A 1 97 ? 2.759 3.386 -27.010 1.00 65.75 97 PHE A O 1
ATOM 814 N N . ILE A 1 98 ? 4.460 3.219 -28.457 1.00 64.19 98 ILE A N 1
ATOM 815 C CA . ILE A 1 98 ? 4.247 4.520 -29.107 1.00 64.19 98 ILE A CA 1
ATOM 816 C C . ILE A 1 98 ? 2.873 4.567 -29.790 1.00 64.19 98 ILE A C 1
ATOM 818 O O . ILE A 1 98 ? 2.165 5.564 -29.678 1.00 64.19 98 ILE A O 1
ATOM 822 N N . TYR A 1 99 ? 2.446 3.486 -30.447 1.00 61.81 99 TYR A N 1
ATOM 823 C CA . TYR A 1 99 ? 1.123 3.404 -31.069 1.00 61.81 99 TYR A CA 1
ATOM 824 C C . TYR A 1 99 ? -0.012 3.489 -30.036 1.00 61.81 99 TYR A C 1
ATOM 826 O O . TYR A 1 99 ? -1.007 4.174 -30.271 1.00 61.81 99 TYR A O 1
ATOM 834 N N . GLN A 1 100 ? 0.139 2.850 -28.870 1.00 56.88 100 GLN A N 1
ATOM 835 C CA . GLN A 1 100 ? -0.826 2.967 -27.770 1.00 56.88 100 GLN A CA 1
ATOM 836 C C . GLN A 1 100 ? -0.885 4.387 -27.195 1.00 56.88 100 GLN A C 1
ATOM 838 O O . GLN A 1 100 ? -1.980 4.865 -26.902 1.00 56.88 100 GLN A O 1
ATOM 843 N N . MET A 1 101 ? 0.252 5.082 -27.100 1.00 54.88 101 MET A N 1
ATOM 844 C CA . MET A 1 101 ? 0.302 6.492 -26.690 1.00 54.88 101 MET A CA 1
ATOM 845 C C . MET A 1 101 ? -0.345 7.427 -27.723 1.00 54.88 101 MET A C 1
ATOM 847 O O . MET A 1 101 ? -1.073 8.350 -27.363 1.00 54.88 101 MET A O 1
ATOM 851 N N . ASN A 1 102 ? -0.131 7.166 -29.015 1.00 53.22 102 ASN A N 1
ATOM 852 C CA . ASN A 1 102 ? -0.574 8.042 -30.103 1.00 53.22 102 ASN A CA 1
ATOM 853 C C . ASN A 1 102 ? -2.035 7.851 -30.520 1.00 53.22 102 ASN A C 1
ATOM 855 O O . ASN A 1 102 ? -2.588 8.732 -31.175 1.00 53.22 102 ASN A O 1
ATOM 859 N N . ARG A 1 103 ? -2.703 6.757 -30.128 1.00 48.56 103 ARG A N 1
ATOM 860 C CA . ARG A 1 103 ? -4.110 6.513 -30.502 1.00 48.56 103 ARG A CA 1
ATOM 861 C C . ARG A 1 103 ? -5.073 7.619 -30.028 1.00 48.56 103 ARG A C 1
ATOM 863 O O . ARG A 1 103 ? -6.164 7.724 -30.577 1.00 48.56 103 ARG A O 1
ATOM 870 N N . ASN A 1 104 ? -4.665 8.459 -29.071 1.00 49.44 104 ASN A N 1
ATOM 871 C CA . ASN A 1 104 ? -5.505 9.514 -28.497 1.00 49.44 104 ASN A CA 1
ATOM 872 C C . ASN A 1 104 ? -5.026 10.960 -28.744 1.00 49.44 104 ASN A C 1
ATOM 874 O O . ASN A 1 104 ? -5.644 11.868 -28.194 1.00 49.44 104 ASN A O 1
ATOM 878 N N . ASN A 1 105 ? -3.963 11.217 -29.528 1.00 50.75 105 ASN A N 1
ATOM 879 C CA . ASN A 1 105 ? -3.402 12.572 -29.763 1.00 50.75 105 ASN A CA 1
ATOM 880 C C . ASN A 1 105 ? -3.132 13.416 -28.493 1.00 50.75 105 ASN A C 1
ATOM 882 O O . ASN A 1 105 ? -2.901 14.622 -28.564 1.00 50.75 105 ASN A O 1
ATOM 886 N N . SER A 1 106 ? -3.148 12.799 -27.316 1.00 51.22 106 SER A N 1
ATOM 887 C CA . SER A 1 106 ? -2.946 13.469 -26.045 1.00 51.22 106 SER A CA 1
ATOM 888 C C . SER A 1 106 ? -1.534 13.172 -25.574 1.00 51.22 106 SER A C 1
ATOM 890 O O . SER A 1 106 ? -1.231 12.026 -25.237 1.00 51.22 106 SER A O 1
ATOM 892 N N . ILE A 1 107 ? -0.688 14.204 -25.504 1.00 56.78 107 ILE A N 1
ATOM 893 C CA . ILE A 1 107 ? 0.481 14.191 -24.620 1.00 56.78 107 ILE A CA 1
ATOM 894 C C . ILE A 1 107 ? -0.051 13.731 -23.264 1.00 56.78 107 ILE A C 1
ATOM 896 O O . ILE A 1 107 ? -0.953 14.380 -22.730 1.00 56.78 107 ILE A O 1
ATOM 900 N N . LEU A 1 108 ? 0.420 12.585 -22.761 1.00 55.09 108 LEU A N 1
ATOM 901 C CA . LEU A 1 108 ? -0.003 12.097 -21.453 1.00 55.09 108 LEU A CA 1
ATOM 902 C C . LEU A 1 108 ? 0.241 13.225 -20.449 1.00 55.09 108 LEU A C 1
ATOM 904 O O . LEU A 1 108 ? 1.393 13.637 -20.292 1.00 55.09 108 LEU A O 1
ATOM 908 N N . PRO A 1 109 ? -0.811 13.764 -19.816 1.00 60.50 109 PRO A N 1
ATOM 909 C CA . PRO A 1 109 ? -0.626 14.818 -18.841 1.00 60.50 109 PRO A CA 1
ATOM 910 C C . PRO A 1 109 ? 0.280 14.291 -17.728 1.00 60.50 109 PRO A C 1
ATOM 912 O O . PRO A 1 109 ? -0.019 13.290 -17.078 1.00 60.50 109 PRO A O 1
ATOM 915 N N . THR A 1 110 ? 1.425 14.942 -17.545 1.00 60.28 110 THR A N 1
ATOM 916 C CA . THR A 1 110 ? 2.281 14.712 -16.387 1.00 60.28 110 THR A CA 1
ATOM 917 C C . THR A 1 110 ? 1.560 15.291 -15.180 1.00 60.28 110 THR A C 1
ATOM 919 O O . THR A 1 110 ? 1.299 16.495 -15.130 1.00 60.28 110 THR A O 1
ATOM 922 N N . PHE A 1 111 ? 1.202 14.436 -14.230 1.00 64.56 111 PHE A N 1
ATOM 923 C CA . PHE A 1 111 ? 0.564 14.851 -12.990 1.00 64.56 111 PHE A CA 1
ATOM 924 C C . PHE A 1 111 ? 1.549 14.693 -11.840 1.00 64.56 111 PHE A C 1
ATOM 926 O O . PHE A 1 111 ? 2.107 13.616 -11.665 1.00 64.56 111 PHE A O 1
ATOM 933 N N . ASN A 1 112 ? 1.686 15.739 -11.027 1.00 68.56 112 ASN A N 1
ATOM 934 C CA . ASN A 1 112 ? 2.494 15.701 -9.803 1.00 68.56 112 ASN A CA 1
ATOM 935 C C . ASN A 1 112 ? 1.833 14.851 -8.696 1.00 68.56 112 ASN A C 1
ATOM 937 O O . ASN A 1 112 ? 2.480 14.458 -7.725 1.00 68.56 112 ASN A O 1
ATOM 941 N N . GLU A 1 113 ? 0.524 14.602 -8.823 1.00 75.12 113 GLU A N 1
ATOM 942 C CA . GLU A 1 113 ? -0.266 13.746 -7.945 1.00 75.12 113 GLU A CA 1
ATOM 943 C C . GLU A 1 113 ? -1.290 12.960 -8.770 1.00 75.12 113 GLU A C 1
ATOM 945 O O . GLU A 1 113 ? -2.022 13.531 -9.581 1.00 75.12 113 GLU A O 1
ATOM 950 N N . ALA A 1 114 ? -1.369 11.649 -8.546 1.00 77.31 114 ALA A N 1
ATOM 951 C CA . ALA A 1 114 ? -2.386 10.803 -9.154 1.00 77.31 114 ALA A CA 1
ATOM 952 C C . ALA A 1 114 ? -2.90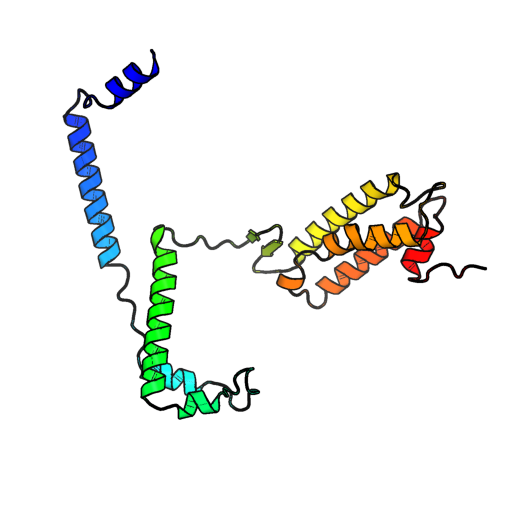7 9.769 -8.155 1.00 77.31 114 ALA A C 1
ATOM 954 O O . ALA A 1 114 ? -2.135 9.053 -7.510 1.00 77.31 114 ALA A O 1
ATOM 955 N N . THR A 1 115 ? -4.231 9.647 -8.071 1.00 79.00 115 THR A N 1
ATOM 956 C CA . THR A 1 115 ? -4.889 8.573 -7.326 1.00 79.00 115 THR A CA 1
ATOM 957 C C . THR A 1 115 ? -5.278 7.462 -8.289 1.00 79.00 115 THR A C 1
ATOM 959 O O . THR A 1 115 ? -6.122 7.653 -9.164 1.00 79.00 115 THR A O 1
ATOM 962 N N . HIS A 1 116 ? -4.706 6.275 -8.110 1.00 78.44 116 HIS A N 1
ATOM 963 C CA . HIS A 1 116 ? -5.061 5.099 -8.895 1.00 78.44 116 HIS A CA 1
ATOM 964 C C . HIS A 1 116 ? -5.414 3.934 -7.974 1.00 78.44 116 HIS A C 1
ATOM 966 O O . HIS A 1 116 ? -4.633 3.567 -7.103 1.00 78.44 116 HIS A O 1
ATOM 972 N N . ILE A 1 117 ? -6.621 3.376 -8.138 1.00 82.31 117 ILE A N 1
ATOM 973 C CA . ILE A 1 117 ? -7.133 2.253 -7.326 1.00 82.31 117 ILE A CA 1
ATOM 974 C C . ILE A 1 117 ? -7.094 2.586 -5.813 1.00 82.31 117 ILE A C 1
ATOM 976 O O . ILE A 1 117 ? -6.870 1.740 -4.953 1.00 82.31 117 ILE A O 1
ATOM 980 N N . GLY A 1 118 ? -7.313 3.862 -5.473 1.00 71.94 118 GLY A N 1
ATOM 981 C CA . GLY A 1 118 ? -7.278 4.349 -4.091 1.00 71.94 118 GLY A CA 1
ATOM 982 C C . GLY A 1 118 ? -5.875 4.483 -3.487 1.00 71.94 118 GLY A C 1
ATOM 983 O O . GLY A 1 118 ? -5.774 4.622 -2.271 1.00 71.94 118 GLY A O 1
ATOM 984 N N . ILE A 1 119 ? -4.822 4.437 -4.309 1.00 79.69 119 ILE A N 1
ATOM 985 C CA . ILE A 1 119 ? -3.429 4.695 -3.927 1.00 79.69 119 ILE A CA 1
ATOM 986 C C . ILE A 1 119 ? -3.024 6.047 -4.506 1.00 79.69 119 ILE A C 1
ATOM 988 O O . ILE A 1 119 ? -3.096 6.248 -5.719 1.00 79.69 119 ILE A O 1
ATOM 992 N N . CYS A 1 120 ? -2.588 6.962 -3.647 1.00 76.81 120 CYS A N 1
ATOM 993 C CA . CYS A 1 120 ? -2.133 8.292 -4.037 1.00 76.81 120 CYS A CA 1
ATOM 994 C C . CYS A 1 120 ? -0.617 8.278 -4.227 1.00 76.81 120 CYS A C 1
ATOM 996 O O . CYS A 1 120 ? 0.132 8.006 -3.283 1.00 76.81 120 CYS A O 1
ATOM 998 N N . ARG A 1 121 ? -0.167 8.572 -5.448 1.00 71.50 121 ARG A N 1
ATOM 999 C CA . ARG A 1 121 ? 1.246 8.756 -5.787 1.00 71.50 121 ARG A CA 1
ATOM 1000 C C . ARG A 1 121 ? 1.533 10.244 -5.920 1.00 71.50 121 ARG A C 1
ATOM 1002 O O . ARG A 1 121 ? 0.841 10.920 -6.670 1.00 71.50 121 ARG A O 1
ATOM 1009 N N . ILE A 1 122 ? 2.539 10.713 -5.186 1.00 77.25 122 ILE A N 1
ATOM 1010 C CA . ILE A 1 122 ? 3.066 12.081 -5.234 1.00 77.25 122 ILE A CA 1
ATOM 1011 C C . ILE A 1 122 ? 4.575 11.970 -5.454 1.00 77.25 122 ILE A C 1
ATOM 1013 O O . ILE A 1 122 ? 5.225 11.210 -4.727 1.00 77.25 122 ILE A O 1
ATOM 1017 N N . ASP A 1 123 ? 5.118 12.724 -6.410 1.00 66.06 123 ASP A N 1
ATOM 1018 C CA . ASP A 1 123 ? 6.521 12.617 -6.849 1.00 66.06 123 ASP A CA 1
ATOM 1019 C C . ASP A 1 123 ? 7.542 12.823 -5.709 1.00 66.06 123 ASP A C 1
ATOM 1021 O O . ASP A 1 123 ? 8.546 12.118 -5.640 1.00 66.06 123 ASP A O 1
ATOM 1025 N N . ASP A 1 124 ? 7.247 13.701 -4.742 1.00 63.34 124 ASP A N 1
ATOM 1026 C CA . ASP A 1 124 ? 8.172 14.065 -3.652 1.00 63.34 124 ASP A CA 1
ATOM 1027 C C . ASP A 1 124 ? 8.023 13.234 -2.357 1.00 63.34 124 ASP A C 1
ATOM 1029 O O . ASP A 1 124 ? 8.846 13.326 -1.438 1.00 63.34 124 ASP A O 1
ATOM 1033 N N . ASN A 1 125 ? 6.957 12.438 -2.206 1.00 62.50 125 ASN A N 1
ATOM 1034 C CA . ASN A 1 125 ? 6.742 11.600 -1.013 1.00 62.50 125 ASN A CA 1
ATOM 1035 C C . ASN A 1 125 ? 5.712 10.496 -1.281 1.00 62.50 125 ASN A C 1
ATOM 1037 O O . ASN A 1 125 ? 4.596 10.513 -0.755 1.00 62.50 125 ASN A O 1
ATOM 1041 N N . LEU A 1 126 ? 6.127 9.506 -2.070 1.00 67.38 126 LEU A N 1
ATOM 1042 C CA . LEU A 1 126 ? 5.285 8.442 -2.630 1.00 67.38 126 LEU A CA 1
ATOM 1043 C C . LEU A 1 126 ? 4.340 7.750 -1.628 1.00 67.38 126 LEU A C 1
ATOM 1045 O O . LEU A 1 126 ? 3.278 7.282 -2.023 1.00 67.38 126 LEU A O 1
ATOM 1049 N N . CYS A 1 127 ? 4.693 7.684 -0.338 1.00 75.38 127 CYS A N 1
ATOM 1050 C CA . CYS A 1 127 ? 3.975 6.868 0.644 1.00 75.38 127 CYS A CA 1
ATOM 1051 C C . CYS A 1 127 ? 3.122 7.631 1.665 1.00 75.38 127 CYS A C 1
ATOM 1053 O O . CYS A 1 127 ? 2.166 7.072 2.202 1.00 75.38 127 CYS A O 1
ATOM 1055 N N . LYS A 1 128 ? 3.426 8.902 1.950 1.00 82.25 128 LYS A N 1
ATOM 1056 C CA . LYS A 1 128 ? 2.809 9.597 3.095 1.00 82.25 128 LYS A CA 1
ATOM 1057 C C . LYS A 1 128 ? 1.315 9.827 2.914 1.00 82.25 128 LYS A C 1
ATOM 1059 O O . LYS A 1 128 ? 0.552 9.500 3.816 1.00 82.25 128 LYS A O 1
ATOM 1064 N N . ALA A 1 129 ? 0.906 10.327 1.748 1.00 82.94 129 ALA A N 1
ATOM 1065 C CA . ALA A 1 129 ? -0.501 10.604 1.462 1.00 82.94 129 ALA A CA 1
ATOM 1066 C C . ALA A 1 129 ? -1.357 9.330 1.549 1.00 82.94 129 ALA A C 1
ATOM 1068 O O . ALA A 1 129 ? -2.384 9.315 2.226 1.00 82.94 129 ALA A O 1
ATOM 1069 N N . THR A 1 130 ? -0.875 8.231 0.959 1.00 86.88 130 THR A N 1
ATOM 1070 C CA . THR A 1 130 ? -1.545 6.923 1.026 1.00 86.88 130 THR A CA 1
ATOM 1071 C C . THR A 1 130 ? -1.634 6.403 2.465 1.00 86.88 130 THR A C 1
ATOM 1073 O O . THR A 1 130 ? -2.707 5.989 2.904 1.00 86.88 130 THR A O 1
ATOM 1076 N N . ILE A 1 131 ? -0.546 6.479 3.245 1.00 88.44 131 ILE A N 1
ATOM 1077 C CA . ILE A 1 131 ? -0.556 6.074 4.661 1.00 88.44 131 ILE A CA 1
ATOM 1078 C C . ILE A 1 131 ? -1.564 6.903 5.463 1.00 88.44 131 ILE A C 1
ATOM 1080 O O . ILE A 1 131 ? -2.342 6.344 6.235 1.00 88.44 131 ILE A O 1
ATOM 1084 N N . GLU A 1 132 ? -1.577 8.225 5.305 1.00 88.44 132 GLU A N 1
ATOM 1085 C CA . GLU A 1 132 ? -2.494 9.103 6.038 1.00 88.44 132 GLU A CA 1
ATOM 1086 C C . GLU A 1 132 ? -3.960 8.820 5.699 1.00 88.44 132 GLU A C 1
ATOM 1088 O O . GLU A 1 132 ? -4.814 8.770 6.596 1.00 88.44 132 GLU A O 1
ATOM 1093 N N . GLU A 1 133 ? -4.259 8.575 4.425 1.00 89.25 133 GLU A N 1
ATOM 1094 C CA . GLU A 1 133 ? -5.601 8.214 3.987 1.00 89.25 133 GLU A CA 1
ATOM 1095 C C . GLU A 1 133 ? -6.035 6.856 4.557 1.00 89.25 133 GLU A C 1
ATOM 1097 O O . GLU A 1 133 ? -7.132 6.740 5.118 1.00 89.25 133 GLU A O 1
ATOM 1102 N N . ASN A 1 134 ? -5.160 5.851 4.509 1.00 91.44 134 ASN A N 1
ATOM 1103 C CA . ASN A 1 134 ? -5.408 4.529 5.084 1.00 91.44 134 ASN A CA 1
ATOM 1104 C C . ASN A 1 134 ? -5.616 4.594 6.598 1.00 91.44 134 ASN A C 1
ATOM 1106 O O . ASN A 1 134 ? -6.551 3.989 7.120 1.00 91.44 134 ASN A O 1
ATOM 1110 N N . LEU A 1 135 ? -4.817 5.388 7.315 1.00 91.50 135 LEU A N 1
ATOM 1111 C CA . LEU A 1 135 ? -4.986 5.619 8.752 1.00 91.50 135 LEU A CA 1
ATOM 1112 C C . LEU A 1 135 ? -6.317 6.312 9.075 1.00 91.50 135 LEU A C 1
ATOM 1114 O O . LEU A 1 135 ? -6.948 6.028 10.098 1.00 91.50 135 LEU A O 1
ATOM 1118 N N . LYS A 1 136 ? -6.779 7.225 8.216 1.00 92.50 136 LYS A N 1
ATOM 1119 C CA . LYS A 1 136 ? -8.089 7.872 8.366 1.00 92.50 136 LYS A CA 1
ATOM 1120 C C . LYS A 1 136 ? -9.226 6.874 8.149 1.00 92.50 136 LYS A C 1
ATOM 1122 O O . LYS A 1 136 ? -10.188 6.898 8.925 1.00 92.50 136 LYS A O 1
ATOM 1127 N N . LYS A 1 137 ? -9.119 6.014 7.130 1.00 93.38 137 LYS A N 1
ATOM 1128 C CA . LYS A 1 137 ? -10.084 4.943 6.833 1.00 93.38 137 LYS A CA 1
ATOM 1129 C C . LYS A 1 137 ? -10.123 3.919 7.968 1.00 93.38 137 LYS A C 1
ATOM 1131 O O . LYS A 1 137 ? -11.184 3.720 8.549 1.00 93.38 137 LYS A O 1
ATOM 1136 N N . SER A 1 138 ? -8.975 3.379 8.376 1.00 91.69 138 SER A N 1
ATOM 1137 C CA . SER A 1 138 ? -8.876 2.379 9.448 1.00 91.69 138 SER A CA 1
ATOM 1138 C C . SER A 1 138 ? -9.410 2.910 10.777 1.00 91.69 138 SER A C 1
ATOM 1140 O O . SER A 1 138 ? -10.129 2.206 11.481 1.00 91.69 138 SER A O 1
ATOM 1142 N N . ARG A 1 139 ? -9.166 4.189 11.096 1.00 90.25 139 ARG A N 1
ATOM 1143 C CA . ARG A 1 139 ? -9.740 4.846 12.280 1.00 90.25 139 ARG A CA 1
ATOM 1144 C C . ARG A 1 139 ? -11.265 4.920 12.229 1.00 90.25 139 ARG A C 1
ATOM 1146 O O . ARG A 1 139 ? -11.909 4.711 13.253 1.00 90.25 139 ARG A O 1
ATOM 1153 N N . ARG A 1 140 ? -11.844 5.262 11.076 1.00 92.38 140 ARG A N 1
ATOM 1154 C CA . ARG A 1 140 ? -13.306 5.298 10.906 1.00 92.38 140 ARG A CA 1
ATOM 1155 C C . ARG A 1 140 ? -13.903 3.904 11.067 1.00 92.38 140 ARG A C 1
ATOM 1157 O O . ARG A 1 140 ? -14.882 3.760 11.791 1.00 92.38 140 ARG A O 1
ATOM 1164 N N . THR A 1 141 ? -13.270 2.898 10.471 1.00 91.56 141 THR A N 1
ATOM 1165 C CA . THR A 1 141 ? -13.667 1.494 10.608 1.00 91.56 141 THR A CA 1
ATOM 1166 C C . THR A 1 141 ? -13.599 1.038 12.061 1.00 91.56 141 THR A C 1
ATOM 1168 O O . THR A 1 141 ? -14.573 0.495 12.569 1.00 91.56 141 THR A O 1
ATOM 1171 N N . LEU A 1 142 ? -12.508 1.347 12.769 1.00 88.31 142 LEU A N 1
ATOM 1172 C CA . LEU A 1 142 ? -12.360 1.044 14.192 1.00 88.31 142 LEU A CA 1
ATOM 1173 C C . LEU A 1 142 ? -13.518 1.624 15.013 1.00 88.31 142 LEU A C 1
ATOM 1175 O O . LEU A 1 142 ? -14.152 0.894 15.765 1.00 88.31 142 LEU A O 1
ATOM 1179 N N . TYR A 1 143 ? -13.837 2.912 14.844 1.00 88.38 143 TYR A N 1
ATOM 1180 C CA . TYR A 1 143 ? -14.946 3.535 15.574 1.00 88.38 143 TYR A CA 1
ATOM 1181 C C . TYR A 1 143 ? -16.315 2.962 15.197 1.00 88.38 143 TYR A C 1
ATOM 1183 O O . TYR A 1 143 ? -17.175 2.849 16.065 1.00 88.38 143 TYR A O 1
ATOM 1191 N N . SER A 1 144 ? -16.511 2.551 13.943 1.00 89.75 144 SER A N 1
ATOM 1192 C CA . SER A 1 144 ? -17.735 1.861 13.524 1.00 89.75 144 SER A CA 1
ATOM 1193 C C . SER A 1 144 ? -17.891 0.493 14.194 1.00 89.75 144 SER A C 1
ATOM 1195 O O . SER A 1 144 ? -19.012 0.066 14.451 1.00 89.75 144 SER A O 1
ATOM 1197 N N . LEU A 1 145 ? -16.780 -0.192 14.475 1.00 86.62 145 LEU A N 1
ATOM 1198 C CA . LEU A 1 145 ? -16.768 -1.530 15.068 1.00 86.62 145 LEU A CA 1
ATOM 1199 C C . LEU A 1 145 ? -16.846 -1.515 16.599 1.00 86.62 145 LEU A C 1
ATOM 1201 O O . LEU A 1 145 ? -17.195 -2.533 17.191 1.00 86.62 145 LEU A O 1
ATOM 1205 N N . ILE A 1 146 ? -16.607 -0.370 17.249 1.00 82.62 146 ILE A N 1
ATOM 1206 C CA . ILE A 1 146 ? -16.823 -0.222 18.699 1.00 82.62 146 ILE A CA 1
ATOM 1207 C C . ILE A 1 146 ? -18.259 -0.605 19.077 1.00 82.62 146 ILE A C 1
ATOM 1209 O O . ILE A 1 146 ? -18.452 -1.352 20.029 1.00 82.62 146 ILE A O 1
ATOM 1213 N N . GLY A 1 147 ? -19.256 -0.169 18.299 1.00 77.06 147 GLY A N 1
ATOM 1214 C CA . GLY A 1 147 ? -20.665 -0.496 18.551 1.00 77.06 147 GLY A CA 1
ATOM 1215 C C . GLY A 1 147 ? -21.024 -1.974 18.355 1.00 77.06 147 GLY A C 1
ATOM 1216 O O . GLY A 1 147 ? -22.060 -2.412 18.838 1.00 77.06 147 GLY A O 1
ATOM 1217 N N . VAL A 1 148 ? -20.166 -2.744 17.679 1.00 79.12 148 VAL A N 1
ATOM 1218 C CA . VAL A 1 148 ? -20.350 -4.183 17.416 1.00 79.12 148 VAL A CA 1
ATOM 1219 C C . VAL A 1 148 ? -19.749 -5.038 18.545 1.00 79.12 148 VAL A C 1
ATOM 1221 O O . VAL A 1 148 ? -19.828 -6.258 18.506 1.00 79.12 148 VAL A O 1
ATOM 1224 N N . GLY A 1 149 ? -19.171 -4.410 19.575 1.00 75.12 149 GLY A N 1
ATOM 1225 C CA . GLY A 1 149 ? -18.585 -5.104 20.724 1.00 75.12 149 GLY A CA 1
ATOM 1226 C C . GLY A 1 149 ? -17.062 -5.209 20.672 1.00 75.12 149 GLY A C 1
ATOM 1227 O O . GLY A 1 149 ? -16.474 -5.972 21.430 1.00 75.12 149 GLY A O 1
ATOM 1228 N N . LEU A 1 150 ? -16.390 -4.407 19.836 1.00 74.50 150 LEU A N 1
ATOM 1229 C CA . LEU A 1 150 ? -14.927 -4.260 19.895 1.00 74.50 150 LEU A CA 1
ATOM 1230 C C . LEU A 1 150 ? -14.460 -3.535 21.181 1.00 74.50 150 LEU A C 1
ATOM 1232 O O . LEU A 1 150 ? -13.267 -3.475 21.471 1.00 74.50 150 LEU A O 1
ATOM 1236 N N . TYR A 1 151 ? -15.403 -2.963 21.939 1.00 75.06 151 TYR A N 1
ATOM 1237 C CA . TYR A 1 151 ? -15.224 -2.343 23.251 1.00 75.06 151 TYR A CA 1
ATOM 1238 C C . TYR A 1 151 ? -16.563 -2.327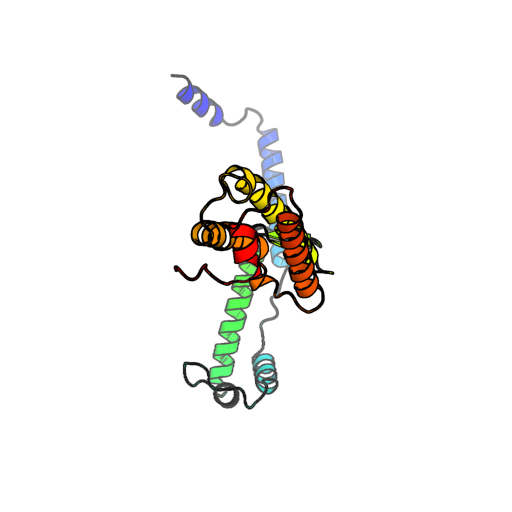 24.025 1.00 75.06 151 TYR A C 1
ATOM 1240 O O . TYR A 1 151 ? -17.623 -2.239 23.406 1.00 75.06 151 TYR A O 1
ATOM 1248 N N . GLY A 1 152 ? -16.514 -2.342 25.365 1.00 68.12 152 GLY A N 1
ATOM 1249 C CA . GLY A 1 152 ? -17.671 -2.169 26.257 1.00 68.12 152 GLY A CA 1
ATOM 1250 C C . GLY A 1 152 ? -18.004 -3.393 27.122 1.00 68.12 152 GLY A C 1
ATOM 1251 O O . GLY A 1 152 ? -17.345 -4.423 27.032 1.00 68.12 152 GLY A O 1
ATOM 1252 N N . GLU A 1 153 ? -19.039 -3.276 27.966 1.00 64.31 153 GLU A N 1
ATOM 1253 C CA . GLU A 1 153 ? -19.466 -4.331 28.914 1.00 64.31 153 GLU A CA 1
ATOM 1254 C C . GLU A 1 153 ? -20.006 -5.597 28.236 1.00 64.31 153 GLU A C 1
ATOM 1256 O O . GLU A 1 153 ? -19.916 -6.675 28.807 1.00 64.31 153 GLU A O 1
ATOM 1261 N N . ASN A 1 154 ? -20.500 -5.471 27.001 1.00 66.81 154 ASN A N 1
ATOM 1262 C CA . ASN A 1 154 ? -20.895 -6.592 26.143 1.00 66.81 154 ASN A CA 1
ATOM 1263 C C . ASN A 1 154 ? -19.857 -6.814 25.033 1.00 66.81 154 ASN A C 1
ATOM 1265 O O . ASN A 1 154 ? -20.214 -7.002 23.869 1.00 66.81 154 ASN A O 1
ATOM 1269 N N . GLY A 1 155 ? -18.571 -6.681 25.372 1.00 71.69 155 GLY A N 1
ATOM 1270 C CA . GLY A 1 155 ? -17.484 -6.944 24.439 1.00 71.69 155 GLY A CA 1
ATOM 1271 C C . GLY A 1 155 ? -17.593 -8.352 23.853 1.00 71.69 155 GLY A C 1
ATOM 1272 O O . GLY A 1 155 ? -18.029 -9.283 24.529 1.00 71.69 155 GLY A O 1
ATOM 1273 N N . LEU A 1 156 ? -17.216 -8.501 22.585 1.00 79.06 156 LEU A N 1
ATOM 1274 C CA . LEU A 1 156 ? -17.108 -9.811 21.945 1.00 79.06 156 LEU A CA 1
ATOM 1275 C C . LEU A 1 156 ? -16.043 -10.649 22.649 1.00 79.06 156 LEU A C 1
ATOM 1277 O O . LEU A 1 156 ? -15.248 -10.129 23.423 1.00 79.06 156 LEU A O 1
ATOM 1281 N N . ASP A 1 157 ? -15.963 -11.940 22.359 1.00 82.00 157 ASP A N 1
ATOM 1282 C CA . ASP A 1 157 ? -14.832 -12.722 22.835 1.00 82.00 157 ASP A CA 1
ATOM 1283 C C . ASP A 1 157 ? -13.506 -12.214 22.205 1.00 82.00 157 ASP A C 1
ATOM 1285 O O . ASP A 1 157 ? -13.490 -11.587 21.128 1.00 82.00 157 ASP A O 1
ATOM 1289 N N . PRO A 1 158 ? -12.361 -12.449 22.870 1.00 78.81 158 PRO A N 1
ATOM 1290 C CA . PRO A 1 158 ? -11.058 -11.997 22.386 1.00 78.81 158 PRO A CA 1
ATOM 1291 C C . PRO A 1 158 ? -10.696 -12.512 20.990 1.00 78.81 158 PRO A C 1
ATOM 1293 O O . PRO A 1 158 ? -10.072 -11.789 20.209 1.00 78.81 158 PRO A O 1
ATOM 1296 N N . GLN A 1 159 ? -11.100 -13.740 20.660 1.00 80.88 159 GLN A N 1
ATOM 1297 C CA . GLN A 1 159 ? -10.786 -14.380 19.387 1.00 80.88 159 GLN A CA 1
ATOM 1298 C C . GLN A 1 159 ? -11.555 -13.718 18.240 1.00 80.88 159 GLN A C 1
ATOM 1300 O O . GLN A 1 159 ? -10.963 -13.367 17.216 1.00 80.88 159 GLN A O 1
ATOM 1305 N N . THR A 1 160 ? -12.844 -13.449 18.431 1.00 83.25 160 THR A N 1
ATOM 1306 C CA . THR A 1 160 ? -13.679 -12.708 17.482 1.00 83.25 160 THR A CA 1
ATOM 1307 C C . THR A 1 160 ? -13.175 -11.281 17.311 1.00 83.25 160 THR A C 1
ATOM 1309 O O . THR A 1 160 ? -13.068 -10.794 16.186 1.00 83.25 160 THR A O 1
ATOM 1312 N N . SER A 1 161 ? -12.778 -10.612 18.393 1.00 81.56 161 SER A N 1
ATOM 1313 C CA . SER A 1 161 ? -12.248 -9.245 18.318 1.00 81.56 161 SER A CA 1
ATOM 1314 C C . SER A 1 161 ? -10.919 -9.175 17.554 1.00 81.56 161 SER A C 1
ATOM 1316 O O . SER A 1 161 ? -10.722 -8.279 16.729 1.00 81.56 161 SER A O 1
ATOM 1318 N N . MET A 1 162 ? -10.027 -10.152 17.756 1.00 82.56 162 MET A N 1
ATOM 1319 C CA . MET A 1 162 ? -8.815 -10.307 16.943 1.00 82.56 162 MET A CA 1
ATOM 1320 C C . MET A 1 162 ? -9.144 -10.596 15.478 1.00 82.56 162 MET A C 1
ATOM 1322 O O . MET A 1 162 ? -8.544 -9.995 14.587 1.00 82.56 162 MET A O 1
ATOM 1326 N N . SER A 1 163 ? -10.125 -11.460 15.216 1.00 86.50 163 SER A N 1
ATOM 1327 C CA . SER A 1 163 ? -10.583 -11.756 13.857 1.00 86.50 163 SER A CA 1
ATOM 1328 C C . SER A 1 163 ? -11.103 -10.499 13.153 1.00 86.50 163 SER A C 1
ATOM 1330 O O . SER A 1 163 ? -10.718 -10.219 12.019 1.00 86.50 163 SER A O 1
ATOM 1332 N N . ILE A 1 164 ? -11.882 -9.665 13.846 1.00 87.06 164 ILE A N 1
ATOM 1333 C CA . ILE A 1 164 ? -12.374 -8.382 13.326 1.00 87.06 164 ILE A CA 1
ATOM 1334 C C . ILE A 1 164 ? -11.215 -7.419 13.032 1.00 87.06 164 ILE A C 1
ATOM 1336 O O . ILE A 1 164 ? -11.179 -6.807 11.960 1.00 87.06 164 ILE A O 1
ATOM 1340 N N . MET A 1 165 ? -10.242 -7.296 13.941 1.00 86.00 165 MET A N 1
ATOM 1341 C CA . MET A 1 165 ? -9.048 -6.470 13.723 1.00 86.00 165 MET A CA 1
ATOM 1342 C C . MET A 1 165 ? -8.264 -6.922 12.483 1.00 86.00 165 MET A C 1
ATOM 1344 O O . MET A 1 165 ? -7.934 -6.091 11.633 1.00 86.00 165 MET A O 1
ATOM 1348 N N . ASN A 1 166 ? -8.021 -8.228 12.354 1.00 87.56 166 ASN A N 1
ATOM 1349 C CA . ASN A 1 166 ? -7.268 -8.825 11.249 1.00 87.56 166 ASN A CA 1
ATOM 1350 C C . ASN A 1 166 ? -8.024 -8.783 9.914 1.00 87.56 166 ASN A C 1
ATOM 1352 O O . ASN A 1 166 ? -7.394 -8.674 8.869 1.00 87.56 166 ASN A O 1
ATOM 1356 N N . THR A 1 167 ? -9.357 -8.844 9.940 1.00 90.44 167 THR A N 1
ATOM 1357 C CA . THR A 1 167 ? -10.195 -8.883 8.729 1.00 90.44 167 THR A CA 1
ATOM 1358 C C . THR A 1 167 ? -10.506 -7.489 8.193 1.00 90.44 167 THR A C 1
ATOM 1360 O O . THR A 1 167 ? -10.540 -7.288 6.983 1.00 90.44 167 THR A O 1
ATOM 1363 N N . TYR A 1 168 ? -10.724 -6.506 9.070 1.00 91.06 168 TYR A N 1
ATOM 1364 C CA . TYR A 1 168 ? -11.205 -5.187 8.649 1.00 91.06 168 TYR A CA 1
ATOM 1365 C C . TYR A 1 168 ? -10.185 -4.073 8.861 1.00 91.06 168 TYR A C 1
ATOM 1367 O O . TYR A 1 168 ? -10.022 -3.217 7.997 1.00 91.06 168 TYR A O 1
ATOM 1375 N N . ILE A 1 169 ? -9.493 -4.040 9.999 1.00 89.56 169 ILE A N 1
ATOM 1376 C CA . ILE A 1 169 ? -8.704 -2.861 10.386 1.00 89.56 169 ILE A CA 1
ATOM 1377 C C . ILE A 1 169 ? -7.289 -2.929 9.815 1.00 89.56 169 ILE A C 1
ATOM 1379 O O . ILE A 1 169 ? -6.828 -1.953 9.219 1.00 89.56 169 ILE A O 1
ATOM 1383 N N . ILE A 1 170 ? -6.613 -4.072 9.957 1.00 89.69 170 ILE A N 1
ATOM 1384 C CA . ILE A 1 170 ? -5.254 -4.272 9.435 1.00 89.69 170 ILE A CA 1
ATOM 1385 C C . ILE A 1 170 ? -5.217 -4.180 7.901 1.00 89.69 170 ILE A C 1
ATOM 1387 O O . ILE A 1 170 ? -4.385 -3.420 7.402 1.00 89.69 170 ILE A O 1
ATOM 1391 N N . PRO A 1 171 ? -6.119 -4.831 7.137 1.00 92.50 171 PRO A N 1
ATOM 1392 C CA . PRO A 1 171 ? -6.073 -4.761 5.679 1.00 92.50 171 PRO A CA 1
ATOM 1393 C C . PRO A 1 171 ? -6.275 -3.339 5.159 1.00 92.50 171 PRO A C 1
ATOM 1395 O O . PRO A 1 171 ? -5.538 -2.900 4.286 1.00 92.50 171 PRO A O 1
ATOM 1398 N N . ILE A 1 172 ? -7.193 -2.567 5.754 1.00 92.44 172 ILE A N 1
ATOM 1399 C CA . ILE A 1 172 ? -7.399 -1.155 5.391 1.00 92.44 172 ILE A CA 1
ATOM 1400 C C . ILE A 1 172 ? -6.160 -0.311 5.705 1.00 92.44 172 ILE A C 1
ATOM 1402 O O . ILE A 1 172 ? -5.831 0.607 4.959 1.00 92.44 172 ILE A O 1
ATOM 1406 N N . MET A 1 173 ? -5.476 -0.595 6.813 1.00 89.81 173 MET A N 1
ATOM 1407 C CA . MET A 1 173 ? -4.265 0.129 7.195 1.00 89.81 173 MET A CA 1
ATOM 1408 C C . MET A 1 173 ? -3.084 -0.175 6.258 1.00 89.81 173 MET A C 1
ATOM 1410 O O . MET A 1 173 ? -2.278 0.719 6.006 1.00 89.81 173 MET A O 1
ATOM 1414 N N . LEU A 1 174 ? -2.989 -1.409 5.752 1.00 90.12 174 LEU A N 1
ATOM 1415 C CA . LEU A 1 174 ? -1.879 -1.883 4.917 1.00 90.12 174 LEU A CA 1
ATOM 1416 C C . LEU A 1 174 ? -2.141 -1.809 3.406 1.00 90.12 174 LEU A C 1
ATOM 1418 O O . LEU A 1 174 ? -1.215 -2.023 2.631 1.00 90.12 174 LEU A O 1
ATOM 1422 N N . TYR A 1 175 ? -3.365 -1.489 2.990 1.00 91.12 175 TYR A N 1
ATOM 1423 C CA . TYR A 1 175 ? -3.778 -1.476 1.589 1.00 91.12 175 TYR A CA 1
ATOM 1424 C C . TYR A 1 175 ? -2.862 -0.626 0.693 1.00 91.12 175 TYR A C 1
ATOM 1426 O O . TYR A 1 175 ? -2.673 0.568 0.940 1.00 91.12 175 TYR A O 1
ATOM 1434 N N . GLY A 1 176 ? -2.318 -1.222 -0.369 1.00 84.56 176 GLY A N 1
ATOM 1435 C CA . GLY A 1 176 ? -1.494 -0.527 -1.356 1.00 84.56 176 GLY A CA 1
ATOM 1436 C C . GLY A 1 176 ? -0.061 -0.242 -0.900 1.00 84.56 176 GLY A C 1
ATOM 1437 O O . GLY A 1 176 ? 0.725 0.310 -1.676 1.00 84.56 176 GLY A O 1
ATOM 1438 N N . LEU A 1 177 ? 0.324 -0.625 0.323 1.00 85.25 177 LEU A N 1
ATOM 1439 C CA . LEU A 1 177 ? 1.706 -0.492 0.795 1.00 85.25 177 LEU A CA 1
ATOM 1440 C C . LEU A 1 177 ? 2.644 -1.496 0.116 1.00 85.25 177 LEU A C 1
ATOM 1442 O O . LEU A 1 177 ? 3.836 -1.229 0.007 1.00 85.25 177 LEU A O 1
ATOM 1446 N N . GLU A 1 178 ? 2.115 -2.599 -0.405 1.00 81.62 178 GLU A N 1
ATOM 1447 C CA . GLU A 1 178 ? 2.834 -3.564 -1.238 1.00 81.62 178 GLU A CA 1
ATOM 1448 C C . GLU A 1 178 ? 3.304 -2.964 -2.572 1.00 81.62 178 GLU A C 1
ATOM 1450 O O . GLU A 1 178 ? 4.337 -3.368 -3.098 1.00 81.62 178 GLU A O 1
ATOM 1455 N N . ILE A 1 179 ? 2.589 -1.958 -3.085 1.00 80.81 179 ILE A N 1
ATOM 1456 C CA . ILE A 1 179 ? 2.935 -1.254 -4.328 1.00 80.81 179 ILE A CA 1
ATOM 1457 C C . ILE A 1 179 ? 3.906 -0.103 -4.054 1.00 80.81 179 ILE A C 1
ATOM 1459 O O . ILE A 1 179 ? 4.782 0.181 -4.869 1.00 80.81 179 ILE A O 1
ATOM 1463 N N . VAL A 1 180 ? 3.730 0.592 -2.929 1.00 76.25 180 VAL A N 1
ATOM 1464 C CA . VAL A 1 180 ? 4.503 1.800 -2.607 1.00 76.25 180 VAL A CA 1
ATOM 1465 C C . VAL A 1 180 ? 5.804 1.487 -1.852 1.00 76.25 180 VAL A C 1
ATOM 1467 O O . VAL A 1 180 ? 6.705 2.319 -1.837 1.00 76.25 180 VAL A O 1
ATOM 1470 N N . ILE A 1 181 ? 5.922 0.292 -1.261 1.00 77.69 181 ILE A N 1
ATOM 1471 C CA . ILE A 1 181 ? 7.093 -0.208 -0.520 1.00 77.69 181 ILE A CA 1
ATOM 1472 C C . ILE A 1 181 ? 7.584 0.834 0.513 1.00 77.69 181 ILE A C 1
ATOM 1474 O O . ILE A 1 181 ? 8.603 1.501 0.313 1.00 77.69 181 ILE A O 1
ATOM 1478 N N . PRO A 1 182 ? 6.856 1.029 1.633 1.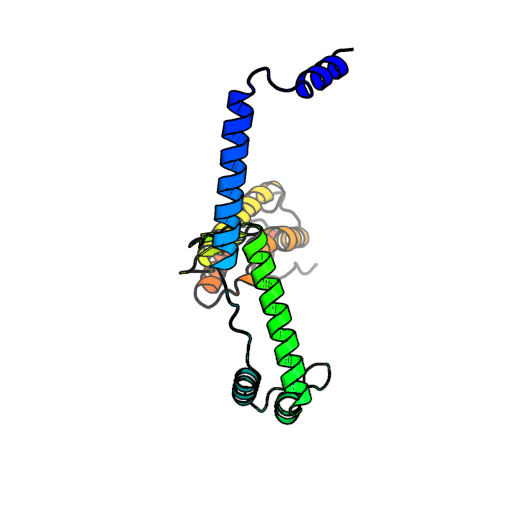00 78.06 182 PRO A N 1
ATOM 1479 C CA . PRO A 1 182 ? 7.223 2.015 2.647 1.00 78.06 182 PRO A CA 1
ATOM 1480 C C . PRO A 1 182 ? 8.600 1.719 3.255 1.00 78.06 182 PRO A C 1
ATOM 1482 O O . PRO A 1 182 ? 8.838 0.629 3.770 1.00 78.06 182 PRO A O 1
ATOM 1485 N N . THR A 1 183 ? 9.480 2.722 3.296 1.00 76.25 183 THR A N 1
ATOM 1486 C CA . THR A 1 183 ? 10.795 2.624 3.950 1.00 76.25 183 THR A CA 1
ATOM 1487 C C . THR A 1 183 ? 10.937 3.605 5.121 1.00 76.25 183 THR A C 1
ATOM 1489 O O . THR A 1 183 ? 10.339 4.687 5.153 1.00 76.25 183 THR A O 1
ATOM 1492 N N . GLY A 1 184 ? 11.716 3.202 6.134 1.00 82.31 184 GLY A N 1
ATOM 1493 C CA . GLY A 1 184 ? 12.128 4.041 7.266 1.00 82.31 184 GLY A CA 1
ATOM 1494 C C . GLY A 1 184 ? 10.974 4.706 8.030 1.00 82.31 184 GLY A C 1
ATOM 1495 O O . GLY A 1 184 ? 10.136 4.037 8.638 1.00 82.31 184 GLY A O 1
ATOM 1496 N N . LYS A 1 185 ? 10.936 6.047 7.990 1.00 81.56 185 LYS A N 1
ATOM 1497 C CA . LYS A 1 185 ? 10.018 6.900 8.774 1.00 81.56 185 LYS A CA 1
ATOM 1498 C C . LYS A 1 185 ? 8.533 6.622 8.508 1.00 81.56 185 LYS A C 1
ATOM 1500 O O . LYS A 1 185 ? 7.702 6.823 9.394 1.00 81.56 185 LYS A O 1
ATOM 1505 N N . CYS A 1 186 ? 8.183 6.164 7.307 1.00 81.19 186 CYS A N 1
ATOM 1506 C CA . CYS A 1 186 ? 6.799 5.854 6.937 1.00 81.19 186 CYS A CA 1
ATOM 1507 C C . CYS A 1 186 ? 6.271 4.629 7.700 1.00 81.19 186 CYS A C 1
ATOM 1509 O O . CYS A 1 186 ? 5.176 4.668 8.263 1.00 81.19 186 CYS A O 1
ATOM 1511 N N . LEU A 1 187 ? 7.089 3.577 7.803 1.00 83.94 187 LEU A N 1
ATOM 1512 C CA . LEU A 1 187 ? 6.765 2.372 8.567 1.00 83.94 187 LEU A CA 1
ATOM 1513 C C . LEU A 1 187 ? 6.674 2.676 10.070 1.00 83.94 187 LEU A C 1
ATOM 1515 O O . LEU A 1 187 ? 5.756 2.227 10.758 1.00 83.94 187 LEU A O 1
ATOM 1519 N N . GLU A 1 188 ? 7.604 3.488 10.573 1.00 86.12 188 GLU A N 1
ATOM 1520 C CA . GLU A 1 188 ? 7.609 3.915 11.971 1.00 86.12 188 GLU A CA 1
ATOM 1521 C C . GLU A 1 188 ? 6.347 4.716 12.320 1.00 86.12 188 GLU A C 1
ATOM 1523 O O . GLU A 1 188 ? 5.715 4.465 13.347 1.00 86.12 188 GLU A O 1
ATOM 1528 N N . THR A 1 189 ? 5.915 5.607 11.424 1.00 86.06 189 THR A N 1
ATOM 1529 C CA . THR A 1 189 ? 4.670 6.372 11.579 1.00 86.06 189 THR A CA 1
ATOM 1530 C C . THR A 1 189 ? 3.459 5.448 11.695 1.00 86.06 189 THR A C 1
ATOM 1532 O O . THR A 1 189 ? 2.624 5.639 12.582 1.00 86.06 189 THR A O 1
ATOM 1535 N N . LEU A 1 190 ? 3.377 4.416 10.853 1.00 86.44 190 LEU A N 1
ATOM 1536 C CA . LEU A 1 190 ? 2.288 3.440 10.885 1.00 86.44 190 LEU A CA 1
ATOM 1537 C C . LEU A 1 190 ? 2.260 2.675 12.218 1.00 86.44 190 LEU A C 1
ATOM 1539 O O . LEU A 1 190 ? 1.208 2.564 12.850 1.00 86.44 190 LEU A O 1
ATOM 1543 N N . ASN A 1 191 ? 3.426 2.248 12.706 1.00 86.12 191 ASN A N 1
ATOM 1544 C CA . ASN A 1 191 ? 3.561 1.566 13.994 1.00 86.12 191 ASN A CA 1
ATOM 1545 C C . ASN A 1 191 ? 3.176 2.473 15.179 1.00 86.12 191 ASN A C 1
ATOM 1547 O O . ASN A 1 191 ? 2.419 2.069 16.064 1.00 86.12 191 ASN A O 1
ATOM 1551 N N . ILE A 1 192 ? 3.641 3.727 15.189 1.00 88.56 192 ILE A N 1
ATOM 1552 C CA . ILE A 1 192 ? 3.288 4.714 16.222 1.00 88.56 192 ILE A CA 1
ATOM 1553 C C . ILE A 1 192 ? 1.775 4.944 16.250 1.00 88.56 192 ILE A C 1
ATOM 1555 O O . ILE A 1 192 ? 1.172 4.965 17.327 1.00 88.56 192 ILE A O 1
ATOM 1559 N N . GLN A 1 193 ? 1.145 5.101 15.086 1.00 86.44 193 GLN A N 1
ATOM 1560 C CA . GLN A 1 193 ? -0.293 5.345 14.996 1.00 86.44 193 GLN A CA 1
ATOM 1561 C C . GLN A 1 193 ? -1.100 4.124 15.432 1.00 86.44 193 GLN A C 1
ATOM 1563 O O . GLN A 1 193 ? -2.044 4.275 16.209 1.00 86.44 193 GLN A O 1
ATOM 1568 N N . PHE A 1 194 ? -0.695 2.919 15.032 1.00 86.12 194 PHE A N 1
ATOM 1569 C CA . PHE A 1 194 ? -1.320 1.682 15.491 1.00 86.12 194 PHE A CA 1
ATOM 1570 C C . PHE A 1 194 ? -1.232 1.534 17.018 1.00 86.12 194 PHE A C 1
ATOM 1572 O O . PHE A 1 194 ? -2.253 1.384 17.692 1.00 86.12 194 PHE A O 1
ATOM 1579 N N . LYS A 1 195 ? -0.040 1.721 17.603 1.00 85.12 195 LYS A N 1
ATOM 1580 C CA . LYS A 1 195 ? 0.159 1.726 19.065 1.00 85.12 195 LYS A CA 1
ATOM 1581 C C . LYS A 1 195 ? -0.692 2.782 19.762 1.00 85.12 195 LYS A C 1
ATOM 1583 O O . LYS A 1 195 ? -1.266 2.515 20.815 1.00 85.12 195 LYS A O 1
ATOM 1588 N N . LYS A 1 196 ? -0.802 3.985 19.190 1.00 86.62 196 LYS A N 1
ATOM 1589 C CA . LYS A 1 196 ? -1.650 5.056 19.731 1.00 86.62 196 LYS A CA 1
ATOM 1590 C C . LYS A 1 196 ? -3.120 4.637 19.760 1.00 86.62 196 LYS A C 1
ATOM 1592 O O . LYS A 1 196 ? -3.805 4.945 20.730 1.00 86.62 196 LYS A O 1
ATOM 1597 N N . LYS A 1 197 ? -3.602 3.932 18.734 1.00 81.81 197 LYS A N 1
ATOM 1598 C CA . LYS A 1 197 ? -4.986 3.436 18.665 1.00 81.81 197 LYS A CA 1
ATOM 1599 C C . LYS A 1 197 ? -5.259 2.349 19.698 1.00 81.81 197 LYS A C 1
ATOM 1601 O O . LYS A 1 197 ? -6.264 2.435 20.396 1.00 81.81 197 LYS A O 1
ATOM 1606 N N . LEU A 1 198 ? -4.332 1.412 19.871 1.00 80.44 198 LEU A N 1
ATOM 1607 C CA . LEU A 1 198 ? -4.416 0.402 20.927 1.00 80.44 198 LEU A CA 1
ATOM 1608 C C . LEU A 1 198 ? -4.423 1.032 22.324 1.00 80.44 198 LEU A C 1
ATOM 1610 O O . LEU A 1 198 ? -5.290 0.728 23.135 1.00 80.44 198 LEU A O 1
ATOM 1614 N N . LYS A 1 199 ? -3.525 1.990 22.588 1.00 82.00 199 LYS A N 1
ATOM 1615 C CA . LYS A 1 199 ? -3.528 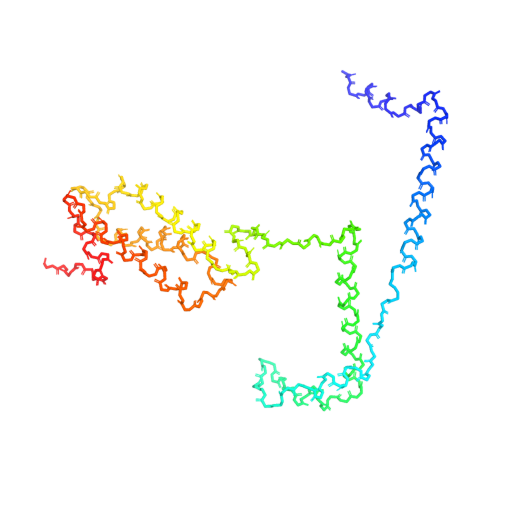2.744 23.852 1.00 82.00 199 LYS A CA 1
ATOM 1616 C C . LYS A 1 199 ? -4.846 3.474 24.083 1.00 82.00 199 LYS A C 1
ATOM 1618 O O . LYS A 1 199 ? -5.321 3.505 25.210 1.00 82.00 199 LYS A O 1
ATOM 1623 N N . GLN A 1 200 ? -5.435 4.054 23.036 1.00 82.06 200 GLN A N 1
ATOM 1624 C CA . GLN A 1 200 ? -6.742 4.700 23.134 1.00 82.06 200 GLN A CA 1
ATOM 1625 C C . GLN A 1 200 ? -7.821 3.703 23.553 1.00 82.06 200 GLN A C 1
ATOM 1627 O O . GLN A 1 200 ? -8.539 4.014 24.490 1.00 82.06 200 GLN A O 1
ATOM 1632 N N . LEU A 1 201 ? -7.884 2.515 22.940 1.00 78.81 201 LEU A N 1
ATOM 1633 C CA . LEU A 1 201 ? -8.823 1.457 23.338 1.00 78.81 201 LEU A CA 1
ATOM 1634 C C . LEU A 1 201 ? -8.632 1.033 24.799 1.00 78.81 201 LEU A C 1
ATOM 1636 O O . LEU A 1 201 ? -9.608 0.919 25.531 1.00 78.81 201 LEU A O 1
ATOM 1640 N N . LEU A 1 202 ? -7.381 0.866 25.237 1.00 75.94 202 LEU A N 1
ATOM 1641 C CA . LEU A 1 202 ? -7.061 0.501 26.620 1.00 75.94 202 LEU A CA 1
ATOM 1642 C C . LEU A 1 202 ? -7.408 1.590 27.641 1.00 75.94 202 LEU A C 1
ATOM 1644 O O . LEU A 1 202 ? -7.638 1.275 28.803 1.00 75.94 202 LEU A O 1
ATOM 1648 N N . SER A 1 203 ? -7.416 2.855 27.217 1.00 81.06 203 SER A N 1
ATOM 1649 C CA . SER A 1 203 ? -7.667 4.011 28.088 1.00 81.06 203 SER A CA 1
ATOM 1650 C C . SER A 1 203 ? -9.154 4.361 28.208 1.00 81.06 203 SER A C 1
ATOM 1652 O O . SER A 1 203 ? -9.497 5.328 28.887 1.00 81.06 203 SER A O 1
ATOM 1654 N N . LEU A 1 204 ? -10.036 3.639 27.512 1.00 78.62 204 LEU A N 1
ATOM 1655 C CA . LEU A 1 204 ? -11.473 3.867 27.591 1.00 78.62 204 LEU A CA 1
ATOM 1656 C C . LEU A 1 204 ? -12.050 3.302 28.911 1.00 78.62 204 LEU A C 1
ATOM 1658 O O . LEU A 1 204 ? -11.575 2.280 29.405 1.00 78.62 204 LEU A O 1
ATOM 1662 N N . PRO A 1 205 ? -13.069 3.947 29.507 1.00 67.25 205 PRO A N 1
ATOM 1663 C CA . PRO A 1 205 ? -13.613 3.546 30.804 1.00 67.25 205 PRO A CA 1
ATOM 1664 C C . PRO A 1 205 ? -14.424 2.243 30.711 1.00 67.25 205 PRO A C 1
ATOM 1666 O O . PRO A 1 205 ? -15.508 2.245 30.142 1.00 67.25 205 PRO A O 1
ATOM 1669 N N . LYS A 1 206 ? -13.954 1.174 31.370 1.00 70.00 206 LYS A N 1
ATOM 1670 C CA . LYS A 1 206 ? -14.390 -0.233 31.195 1.00 70.00 206 LYS A CA 1
ATOM 1671 C C . LYS A 1 206 ? -13.740 -0.883 29.970 1.00 70.00 206 LYS A C 1
ATOM 1673 O O . LYS A 1 206 ? -14.399 -1.255 29.000 1.00 70.00 206 LYS A O 1
ATOM 1678 N N . THR A 1 207 ? -12.417 -0.996 30.025 1.00 64.94 207 THR A N 1
ATOM 1679 C CA . THR A 1 207 ? -11.620 -1.736 29.047 1.00 64.94 207 THR A CA 1
ATOM 1680 C C . THR A 1 207 ? -12.095 -3.184 28.998 1.00 64.94 207 THR A C 1
ATOM 1682 O O . THR A 1 207 ? -12.004 -3.895 29.992 1.00 64.94 207 THR A O 1
ATOM 1685 N N . ALA A 1 208 ? -12.622 -3.605 27.851 1.00 65.19 208 ALA A N 1
ATOM 1686 C CA . ALA A 1 208 ? -13.063 -4.978 27.658 1.00 65.19 208 ALA A CA 1
ATOM 1687 C C . ALA A 1 208 ? -11.840 -5.911 27.597 1.00 65.19 208 ALA A C 1
ATOM 1689 O O . ALA A 1 208 ? -10.835 -5.554 26.972 1.00 65.19 208 ALA A O 1
ATOM 1690 N N . ASP A 1 209 ? -11.945 -7.110 28.175 1.00 66.19 209 ASP A N 1
ATOM 1691 C CA . ASP A 1 209 ? -10.908 -8.152 28.121 1.00 66.19 209 ASP A CA 1
ATOM 1692 C C . ASP A 1 209 ? -10.306 -8.351 26.711 1.00 66.19 209 ASP A C 1
ATOM 1694 O O . ASP A 1 209 ? -9.078 -8.393 26.583 1.00 66.19 209 ASP A O 1
ATOM 1698 N N . PRO A 1 210 ? -11.096 -8.343 25.614 1.00 68.38 210 PRO A N 1
ATOM 1699 C CA . PRO A 1 210 ? -10.571 -8.404 24.249 1.00 68.38 210 PRO A CA 1
ATOM 1700 C C . PRO A 1 210 ? -9.510 -7.365 23.905 1.00 68.38 210 PRO A C 1
ATOM 1702 O O . PRO A 1 210 ? -8.569 -7.674 23.178 1.00 68.38 210 PRO A O 1
ATOM 1705 N N . ALA A 1 211 ? -9.631 -6.135 24.412 1.00 68.00 211 ALA A N 1
ATOM 1706 C CA . ALA A 1 211 ? -8.671 -5.074 24.125 1.00 68.00 211 ALA A CA 1
ATOM 1707 C C . ALA A 1 211 ? -7.297 -5.376 24.741 1.00 68.00 211 ALA A C 1
ATOM 1709 O O . ALA A 1 211 ? -6.275 -5.008 24.164 1.00 68.00 211 ALA A O 1
ATOM 1710 N N . ILE A 1 212 ? -7.262 -6.079 25.876 1.00 68.69 212 ILE A N 1
ATOM 1711 C CA . ILE A 1 212 ? -6.027 -6.536 26.522 1.00 68.69 212 ILE A CA 1
ATOM 1712 C C . ILE A 1 212 ? -5.388 -7.651 25.686 1.00 68.69 212 ILE A C 1
ATOM 1714 O O . ILE A 1 212 ? -4.194 -7.588 25.394 1.00 68.69 212 ILE A O 1
ATOM 1718 N N . TYR A 1 213 ? -6.186 -8.618 25.228 1.00 69.69 213 TYR A N 1
ATOM 1719 C CA . TYR A 1 213 ? -5.708 -9.744 24.418 1.00 69.69 213 TYR A CA 1
ATOM 1720 C C . TYR A 1 213 ? -5.225 -9.337 23.020 1.00 69.69 213 TYR A C 1
ATOM 1722 O O . TYR A 1 213 ? -4.201 -9.828 22.547 1.00 69.69 213 TYR A O 1
ATOM 1730 N N . ILE A 1 214 ? -5.892 -8.374 22.376 1.00 72.06 214 ILE A N 1
ATOM 1731 C CA . ILE A 1 214 ? -5.431 -7.792 21.103 1.00 72.06 214 ILE A CA 1
ATOM 1732 C C . ILE A 1 214 ? -4.024 -7.193 21.253 1.00 72.06 214 ILE A C 1
ATOM 1734 O O . ILE A 1 214 ? -3.223 -7.247 20.322 1.00 72.06 214 ILE A O 1
ATOM 1738 N N . VAL A 1 215 ? -3.713 -6.609 22.413 1.00 67.81 215 VAL A N 1
ATOM 1739 C CA . VAL A 1 215 ? -2.417 -5.969 22.676 1.00 67.81 215 VAL A CA 1
ATOM 1740 C C . VAL A 1 215 ? -1.350 -6.982 23.075 1.00 67.81 215 VAL A C 1
ATOM 1742 O O . VAL A 1 215 ? -0.194 -6.821 22.684 1.00 67.81 215 VAL A O 1
ATOM 1745 N N . SER A 1 216 ? -1.712 -8.011 23.842 1.00 66.88 216 SER A N 1
ATOM 1746 C CA . SER A 1 216 ? -0.772 -9.051 24.263 1.00 66.88 216 SER A CA 1
ATOM 1747 C C . SER A 1 216 ? -0.470 -10.066 23.161 1.00 66.88 216 SER A C 1
ATOM 1749 O O . SER A 1 216 ? 0.530 -10.771 23.266 1.00 66.88 216 SER A O 1
ATOM 1751 N N . VAL A 1 217 ? -1.303 -10.144 22.111 1.00 66.44 217 VAL A N 1
ATOM 1752 C CA . VAL A 1 217 ? -1.252 -11.204 21.081 1.00 66.44 217 VAL A CA 1
ATOM 1753 C C . VAL A 1 217 ? -1.344 -12.601 21.719 1.00 66.44 217 VAL A C 1
ATOM 1755 O O . VAL A 1 217 ? -0.956 -13.610 21.139 1.00 66.44 217 VAL A O 1
ATOM 1758 N N . MET A 1 218 ? -1.858 -12.673 22.946 1.00 58.16 218 MET A N 1
ATOM 1759 C CA . MET A 1 218 ? -2.097 -13.917 23.657 1.00 58.16 218 MET A CA 1
ATOM 1760 C C . MET A 1 218 ? -3.597 -14.167 23.642 1.00 58.16 218 MET A C 1
ATOM 1762 O O . MET A 1 218 ? -4.382 -13.252 23.871 1.00 58.16 218 MET A O 1
ATOM 1766 N N . LEU A 1 219 ? -4.001 -15.396 23.344 1.00 56.00 219 LEU A N 1
ATOM 1767 C CA . LEU A 1 219 ? -5.369 -15.837 23.593 1.00 56.00 219 LEU A CA 1
ATOM 1768 C C . LEU A 1 219 ? -5.493 -16.219 25.077 1.00 56.00 219 LEU A C 1
ATOM 1770 O O . LEU A 1 219 ? -4.490 -16.632 25.672 1.00 56.00 219 LEU A O 1
ATOM 1774 N N . PRO A 1 220 ? -6.676 -16.071 25.699 1.00 51.25 220 PRO A N 1
ATOM 1775 C CA . PRO A 1 220 ? -6.909 -16.615 27.032 1.00 51.25 220 PRO A CA 1
ATOM 1776 C C . PRO A 1 220 ? -6.569 -18.110 27.045 1.00 51.25 220 PRO A C 1
ATOM 1778 O O . PRO A 1 220 ? -7.025 -18.859 26.185 1.00 51.25 220 PRO A O 1
ATOM 1781 N N . VAL A 1 221 ? -5.750 -18.534 28.009 1.00 48.38 221 VAL A N 1
ATOM 1782 C CA . VAL A 1 221 ? -5.574 -19.958 28.303 1.00 48.38 221 VAL A CA 1
ATOM 1783 C C . VAL A 1 221 ? -6.818 -20.379 29.075 1.00 48.38 221 VAL A C 1
ATOM 1785 O O . VAL A 1 221 ? -7.066 -19.849 30.157 1.00 48.38 221 VAL A O 1
ATOM 1788 N N . GLU A 1 222 ? -7.623 -21.258 28.486 1.00 46.50 222 GLU A N 1
ATOM 1789 C CA . GLU A 1 222 ? -8.784 -21.849 29.153 1.00 46.50 222 GLU A CA 1
ATOM 1790 C C . GLU A 1 222 ? -8.309 -22.580 30.423 1.00 46.50 222 GLU A C 1
ATOM 1792 O O . GLU A 1 222 ? -7.399 -23.411 30.358 1.00 46.50 222 GLU A O 1
ATOM 1797 N N . ALA A 1 223 ? -8.884 -22.218 31.572 1.00 39.19 223 ALA A N 1
ATOM 1798 C CA . ALA A 1 223 ? -8.695 -22.883 32.860 1.00 39.19 223 ALA A CA 1
ATOM 1799 C C . ALA A 1 223 ? -9.983 -23.605 33.258 1.00 39.19 223 ALA A C 1
ATOM 1801 O O . ALA A 1 223 ? -11.068 -23.031 33.002 1.00 39.19 223 ALA A O 1
#

Secondary structure (DSSP, 8-state):
--HHHHHHHHSSPPS-HHHHHHHHHHHHHHHHHHHHHHHHS----PPPHHHHHHHHHTS-S-PPP-TT---HHHHHTSHHHHHHHHHHHHHHHHHHHHHHHHTT--PPPP-SEEEETTEEEETT-TTHHHHHHHHHHHHHHHHHHIIIIISSTTPPPHHHHHHHIIIIIHHHHHTTHHHH---THHHHHHHHHHHHHHHHHHTSSS--HHHHHHHHT------

Foldseek 3Di:
DPVVVVVVVVPPPDPDPPVVVVVVVVVVVVVVVVVVCVVVPDPPPQDDLVNLLVVLVPPDAPDDQDPVRDGSVCQNPVPSVSSVVVSVVVRVVVVVVVCVVPPVVDPPDDDQWDQDPNQIQHPVDGQDVSLVVLLVQLVVLVVVCVVVQLFDPNHDALVVNLVSCVVRRVCSNCPCCVVSVDDDPNVVVSVVSVVVVLVVLCPDDHRDPNSVCNVVVDHDDDD